Protein AF-A0AAW9RQ37-F1 (afdb_monomer)

Organism: NCBI:txid413964

Nearest PDB structures (foldseek):
  5b3v-assembly3_C  TM=4.154E-01  e=8.394E+00  Synechocystis sp. PCC 6803 substr. Kazusa
  2fbl-assembly1_A  TM=4.000E-01  e=9.259E+00  Nitrosomonas europaea

Sequence (344 aa):
MKQYKFTLPVKVKGSSVQLGYSGRNFYFGYQGKVIVFVLNKRLMIIVSVLLGVIVLQSFFYPQPTSNTTHITENSYVNEMEDPYKDDVVGFALDHMDELDNFLKTVNTANTRERFTVQKQLLVSKYLIKNKASRLDQLDDQTLLELNKKISSLFVETVFQTIKVEKHVFKYFTDTVDLKKFETALMEQIKYNVPASIKLAQSALETAYGRKVVNNNYFGIKDKTRKTQKKITTEYYTWNEYQRNKSKVVAKKKIYKDGKLLYKCLIKDHFASYGTPWESFRAHSVFLNTNNRYSPLFVNGRNYKAWADKIGSTKYGGVGYATSPIYGQLLKKIIQRYHLDLLDY

Mean predicted aligned error: 13.11 Å

pLDDT: mean 81.08, std 21.69, range [23.91, 98.81]

Radius of gyration: 26.48 Å; Cα contacts (8 Å, |Δi|>4): 448; chains: 1; bounding box: 59×50×89 Å

Secondary structure (DSSP, 8-state):
---EEEEEEEEETTEEEEEEEETTEEEEEETTEEEEEE--HHHHHHHHHHHHHHHHHHHS----------------------TTTT-HHHHHHHTHHHHHHHHHHS----HHHHHHHHHHHHHHHHHHHTT-SSGGGS-HHHHHHHHHHHHHHHHHHTGGGS---HHHHHHHH--SS--HHHHHHHHHHHH---HHHHHHHHHHHTTTTTT--TT-TT--B-TT--SPEEEEEEEE-HHHHHHHGGGEEEEEEEEETTEEEEEEEEEEEB---SSHHHHHHHHHHHHHH-GGGHHHHTTTT-HHHHHHHHS-GGGTS-SS---TTHHHHHHHHHHHTTGGGG--

Structure (mmCIF, N/CA/C/O backbone):
data_AF-A0AAW9RQ37-F1
#
_entry.id   AF-A0AAW9RQ37-F1
#
loop_
_atom_site.group_PDB
_atom_site.id
_atom_site.type_symbol
_atom_site.label_atom_id
_atom_site.label_alt_id
_atom_site.label_comp_id
_atom_site.label_asym_id
_atom_site.label_entity_id
_atom_site.label_seq_id
_atom_site.pdbx_PDB_ins_code
_atom_site.Cartn_x
_atom_site.Cartn_y
_atom_site.Cartn_z
_atom_site.occupancy
_atom_site.B_iso_or_equiv
_atom_site.auth_seq_id
_atom_site.auth_comp_id
_atom_site.auth_asym_id
_atom_site.auth_atom_id
_atom_site.pdbx_PDB_model_num
ATOM 1 N N . MET A 1 1 ? -36.772 13.859 29.228 1.00 50.94 1 MET A N 1
ATOM 2 C CA . MET A 1 1 ? -35.442 13.633 28.611 1.00 50.94 1 MET A CA 1
ATOM 3 C C . MET A 1 1 ? -34.400 13.665 29.716 1.00 50.94 1 MET A C 1
ATOM 5 O O . MET A 1 1 ? -34.440 14.604 30.499 1.00 50.94 1 MET A O 1
ATOM 9 N N . LYS A 1 2 ? -33.524 12.655 29.816 1.00 48.38 2 LYS A N 1
ATOM 10 C CA . LYS A 1 2 ? -32.423 12.659 30.795 1.00 48.38 2 LYS A CA 1
ATOM 11 C C . LYS A 1 2 ? -31.413 13.754 30.425 1.00 48.38 2 LYS A C 1
ATOM 13 O O . LYS A 1 2 ? -31.066 13.898 29.254 1.00 48.38 2 LYS A O 1
ATOM 18 N N . GLN A 1 3 ? -30.992 14.538 31.414 1.00 60.78 3 GLN A N 1
ATOM 19 C CA . GLN A 1 3 ? -29.969 15.571 31.277 1.00 60.78 3 GLN A CA 1
ATOM 20 C C . GLN A 1 3 ? -28.691 15.076 31.948 1.00 60.78 3 GLN A C 1
ATOM 22 O O . GLN A 1 3 ? -28.723 14.683 33.110 1.00 60.78 3 GLN A O 1
ATOM 27 N N . TYR A 1 4 ? -27.576 15.139 31.229 1.00 56.88 4 TYR A N 1
ATOM 28 C CA . TYR A 1 4 ? -26.267 14.730 31.729 1.00 56.88 4 TYR A CA 1
ATOM 29 C C . TYR A 1 4 ? -25.393 15.971 31.884 1.00 56.88 4 TYR A C 1
ATOM 31 O O . TYR A 1 4 ? -25.315 16.789 30.967 1.00 56.88 4 TYR A O 1
ATOM 39 N N . LYS A 1 5 ? -24.754 16.132 33.043 1.00 69.81 5 LYS A N 1
ATOM 40 C CA . LYS A 1 5 ? -23.822 17.227 33.339 1.00 69.81 5 LYS A CA 1
ATOM 41 C C . LYS A 1 5 ? -22.568 16.648 33.978 1.00 69.81 5 LYS A C 1
ATOM 43 O O . LYS A 1 5 ? -22.664 15.774 34.829 1.00 69.81 5 LYS A O 1
ATOM 48 N N . PHE A 1 6 ? -21.414 17.153 33.579 1.00 67.75 6 PHE A N 1
ATOM 49 C CA . PHE A 1 6 ? -20.107 16.728 34.054 1.00 67.75 6 PHE A CA 1
ATOM 50 C C . PHE A 1 6 ? -19.229 17.961 34.248 1.00 67.75 6 PHE A C 1
ATOM 52 O O . PHE A 1 6 ? -19.211 18.872 33.420 1.00 67.75 6 PHE A O 1
ATOM 59 N N . THR A 1 7 ? -18.512 18.008 35.366 1.00 70.81 7 THR A N 1
ATOM 60 C CA . THR A 1 7 ? -17.519 19.054 35.628 1.00 70.81 7 THR A CA 1
ATOM 61 C C . THR A 1 7 ? -16.168 18.525 35.182 1.00 70.81 7 THR A C 1
ATOM 63 O O . THR A 1 7 ? -15.769 17.441 35.600 1.00 70.81 7 THR A O 1
ATOM 66 N N . LEU A 1 8 ? -15.474 19.260 34.316 1.00 59.56 8 LEU A N 1
ATOM 67 C CA . LEU A 1 8 ? -14.129 18.882 33.913 1.00 59.56 8 LEU A CA 1
ATOM 68 C C . LEU A 1 8 ? -13.180 18.976 35.120 1.00 59.56 8 LEU A C 1
ATOM 70 O O . LEU A 1 8 ? -13.280 19.931 35.894 1.00 59.56 8 LEU A O 1
ATOM 74 N N . PRO A 1 9 ? -12.202 18.065 35.245 1.00 48.97 9 PRO A N 1
ATOM 75 C CA . PRO A 1 9 ? -11.203 18.117 36.314 1.00 48.97 9 PRO A CA 1
ATOM 76 C C . PRO A 1 9 ? -10.180 19.255 36.123 1.00 48.97 9 PRO A C 1
ATOM 78 O O . PRO A 1 9 ? -9.288 19.440 36.946 1.00 48.97 9 PRO A O 1
ATOM 81 N N . VAL A 1 10 ? -10.307 20.048 35.052 1.00 54.53 10 VAL A N 1
ATOM 82 C CA . VAL A 1 10 ? -9.491 21.239 34.797 1.00 54.53 10 VAL A CA 1
ATOM 83 C C . VAL A 1 10 ? -10.217 22.515 35.221 1.00 54.53 10 VAL A C 1
ATOM 85 O O . VAL A 1 10 ? -11.389 22.733 34.906 1.00 54.53 10 VAL A O 1
ATOM 88 N N . LYS A 1 11 ? -9.484 23.403 35.899 1.00 70.38 11 LYS A N 1
ATOM 89 C CA . LYS A 1 11 ? -9.930 24.768 36.191 1.00 70.38 11 LYS A CA 1
ATOM 90 C C . LYS A 1 11 ? -9.306 25.730 35.191 1.00 70.38 11 LYS A C 1
ATOM 92 O O . LYS A 1 11 ? -8.089 25.778 35.043 1.00 70.38 11 LYS A O 1
ATOM 97 N N . VAL A 1 12 ? -10.131 26.543 34.543 1.00 62.06 12 VAL A N 1
ATOM 98 C CA . VAL A 1 12 ? -9.665 27.633 33.679 1.00 62.06 12 VAL A CA 1
ATOM 99 C C . VAL A 1 12 ? -9.744 28.918 34.495 1.00 62.06 12 VAL A C 1
ATOM 101 O O . VAL A 1 12 ? -10.809 29.264 35.000 1.00 62.06 12 VAL A O 1
ATOM 104 N N . LYS A 1 13 ? -8.605 29.595 34.700 1.00 75.81 13 LYS A N 1
ATOM 105 C CA . LYS A 1 13 ? -8.504 30.800 35.554 1.00 75.81 13 LYS A CA 1
ATOM 106 C C . LYS A 1 13 ? -9.158 30.609 36.938 1.00 75.81 13 LYS A C 1
ATOM 108 O O . LYS A 1 13 ? -9.943 31.436 37.393 1.00 75.81 13 LYS A O 1
ATOM 113 N N . GLY A 1 14 ? -8.898 29.460 37.568 1.00 74.25 14 GLY A N 1
ATOM 114 C CA . GLY A 1 14 ? -9.435 29.106 38.890 1.00 74.25 14 GLY A CA 1
ATOM 115 C C . GLY A 1 14 ? -10.918 28.712 38.920 1.00 74.25 14 GLY A C 1
ATOM 116 O O . GLY A 1 14 ? -11.401 28.275 39.960 1.00 74.25 14 GLY A O 1
ATOM 117 N N . SER A 1 15 ? -11.633 28.803 37.796 1.00 68.38 15 SER A N 1
ATOM 118 C CA . SER A 1 15 ? -13.060 28.483 37.698 1.00 68.38 15 SER A CA 1
ATOM 119 C C . SER A 1 15 ? -13.281 27.110 37.065 1.00 68.38 15 SER A C 1
ATOM 121 O O . SER A 1 15 ? -12.639 26.763 36.071 1.00 68.38 15 SER A O 1
ATOM 123 N N . SER A 1 16 ? -14.203 26.331 37.629 1.00 73.25 16 SER A N 1
ATOM 124 C CA . SER A 1 16 ? -14.582 25.024 37.088 1.00 73.25 16 SER A CA 1
ATOM 125 C C . SER A 1 16 ? -15.301 25.175 35.748 1.00 73.25 16 SER A C 1
ATOM 127 O O . SER A 1 16 ? -16.140 26.064 35.577 1.00 73.25 16 SER A O 1
ATOM 129 N N . VAL A 1 17 ? -14.982 24.289 34.808 1.00 73.75 17 VAL A N 1
ATOM 130 C CA . VAL A 1 17 ? -15.682 24.186 33.525 1.00 73.75 17 VAL A CA 1
ATOM 131 C C . VAL A 1 17 ? -16.685 23.046 33.621 1.00 73.75 17 VAL A C 1
ATOM 133 O O . VAL A 1 17 ? -16.332 21.934 34.005 1.00 73.75 17 VAL A O 1
ATOM 136 N N . GLN A 1 18 ? -17.935 23.315 33.273 1.00 74.62 18 GLN A N 1
ATOM 137 C CA . GLN A 1 18 ? -19.003 22.323 33.245 1.00 74.62 18 GLN A CA 1
ATOM 138 C C . GLN A 1 18 ? -19.423 22.081 31.812 1.00 74.62 18 GLN A C 1
ATOM 140 O O . GLN A 1 18 ? -19.552 23.013 31.030 1.00 74.62 18 GLN A O 1
ATOM 145 N N . LEU A 1 19 ? -19.676 20.836 31.469 1.00 75.38 19 LEU A N 1
ATOM 146 C CA . LEU A 1 19 ? -20.182 20.444 30.171 1.00 75.38 19 LEU A CA 1
ATOM 147 C C . LEU A 1 19 ? -21.415 19.570 30.394 1.00 75.38 19 LEU A C 1
ATOM 149 O O . LEU A 1 19 ? -21.585 18.961 31.449 1.00 75.38 19 LEU A O 1
ATOM 153 N N . GLY A 1 20 ? -22.321 19.526 29.431 1.00 68.25 20 GLY A N 1
ATOM 154 C CA . GLY A 1 20 ? -23.504 18.689 29.568 1.00 68.25 20 GLY A CA 1
ATOM 155 C C . GLY A 1 20 ? -24.273 18.544 28.278 1.00 68.25 20 GLY A C 1
ATOM 156 O O . GLY A 1 20 ? -24.022 19.259 27.312 1.00 68.25 20 GLY A O 1
ATOM 157 N N . TYR A 1 21 ? -25.251 17.649 28.258 1.00 72.56 21 TYR A N 1
ATOM 158 C CA . TYR A 1 21 ? -26.189 17.554 27.148 1.00 72.56 21 TYR A CA 1
ATOM 159 C C . TYR A 1 21 ? -27.596 17.150 27.604 1.00 72.56 21 TYR A C 1
ATOM 161 O O . TYR A 1 21 ? -27.786 16.498 28.631 1.00 72.56 21 TYR A O 1
ATOM 169 N N . SER A 1 22 ? -28.599 17.578 26.836 1.00 67.75 22 SER A N 1
ATOM 170 C CA . SER A 1 22 ? -30.013 17.224 26.997 1.00 67.75 22 SER A CA 1
ATOM 171 C C . SER A 1 22 ? -30.689 17.305 25.631 1.00 67.75 22 SER A C 1
ATOM 173 O O . SER A 1 22 ? -30.820 18.381 25.042 1.00 67.75 22 SER A O 1
ATOM 175 N N . GLY A 1 23 ? -31.063 16.156 25.069 1.00 68.19 23 GLY A N 1
ATOM 176 C CA . GLY A 1 23 ? -31.578 16.089 23.700 1.00 68.19 23 GLY A CA 1
ATOM 177 C C . GLY A 1 23 ? -30.554 16.575 22.665 1.00 68.19 23 GLY A C 1
ATOM 178 O O . GLY A 1 23 ? -29.512 15.954 22.494 1.00 68.19 23 GLY A O 1
ATOM 179 N N . ARG A 1 24 ? -30.860 17.672 21.953 1.00 62.44 24 ARG A N 1
ATOM 180 C CA . ARG A 1 24 ? -29.956 18.320 20.971 1.00 62.44 24 ARG A CA 1
ATOM 181 C C . ARG A 1 24 ? -29.149 19.481 21.551 1.00 62.44 24 ARG A C 1
ATOM 183 O O . ARG A 1 24 ? -28.394 20.126 20.829 1.00 62.44 24 ARG A O 1
ATOM 190 N N . ASN A 1 25 ? -29.348 19.773 22.828 1.00 66.00 25 ASN A N 1
ATOM 191 C CA . ASN A 1 25 ? -28.729 20.910 23.477 1.00 66.00 25 ASN A CA 1
ATOM 192 C C . ASN A 1 25 ? -27.453 20.439 24.155 1.00 66.00 25 ASN A C 1
ATOM 194 O O . ASN A 1 25 ? -27.501 19.586 25.041 1.00 66.00 25 ASN A O 1
ATOM 198 N N . PHE A 1 26 ? -26.329 20.998 23.731 1.00 73.19 26 PHE A N 1
ATOM 199 C CA . PHE A 1 26 ? -25.051 20.882 24.409 1.00 73.19 26 PHE A CA 1
ATOM 200 C C . PHE A 1 26 ? -24.837 22.112 25.288 1.00 73.19 26 PHE A C 1
ATOM 202 O O . PHE A 1 26 ? -25.061 23.239 24.854 1.00 73.19 26 PHE A O 1
ATOM 209 N N . TYR A 1 27 ? -24.417 21.897 26.527 1.00 76.75 27 TYR A N 1
ATOM 210 C CA . TYR A 1 27 ? -24.220 22.933 27.530 1.00 76.75 27 TYR A CA 1
ATOM 211 C C . TYR A 1 27 ? -22.727 23.106 27.782 1.00 76.75 27 TYR A C 1
ATOM 213 O O . TYR A 1 27 ? -22.027 22.129 28.039 1.00 76.75 27 TYR A O 1
ATOM 221 N N . PHE A 1 28 ? -22.266 24.352 27.760 1.00 78.62 28 PHE A N 1
ATOM 222 C CA . PHE A 1 28 ? -20.941 24.758 28.208 1.00 78.62 28 PHE A CA 1
ATOM 223 C C . PHE A 1 28 ? -21.095 25.783 29.332 1.00 78.62 28 PHE A C 1
ATOM 225 O O . PHE A 1 28 ? -21.584 26.887 29.111 1.00 78.62 28 PHE A O 1
ATOM 232 N N . GLY A 1 29 ? -20.710 25.410 30.544 1.00 78.25 29 GLY A N 1
ATOM 233 C CA . GLY A 1 29 ? -20.728 26.236 31.740 1.00 78.25 29 GLY A CA 1
ATOM 234 C C . GLY A 1 29 ? -19.330 26.731 32.104 1.00 78.25 29 GLY A C 1
ATOM 235 O O . GLY A 1 29 ? -18.408 25.933 32.258 1.00 78.25 29 GLY A O 1
ATOM 236 N N . TYR A 1 30 ? -19.175 28.039 32.289 1.00 77.50 30 TYR A N 1
ATOM 237 C CA . TYR A 1 30 ? -17.944 28.660 32.778 1.00 77.50 30 TYR A CA 1
ATOM 238 C C . TYR A 1 30 ? -18.271 29.933 33.568 1.00 77.50 30 TYR A C 1
ATOM 240 O O . TYR A 1 30 ? -19.040 30.771 33.100 1.00 77.50 30 TYR A O 1
ATOM 248 N N . GLN A 1 31 ? -17.701 30.081 34.772 1.00 79.81 31 GLN A N 1
ATOM 249 C CA . GLN A 1 31 ? -17.923 31.244 35.655 1.00 79.81 31 GLN A CA 1
ATOM 250 C C . GLN A 1 31 ? -19.411 31.560 35.906 1.00 79.81 31 GLN A C 1
ATOM 252 O O . GLN A 1 31 ? -19.848 32.704 35.809 1.00 79.81 31 GLN A O 1
ATOM 257 N N . GLY A 1 32 ? -20.218 30.526 36.163 1.00 72.12 32 GLY A N 1
ATOM 258 C CA . GLY A 1 32 ? -21.660 30.669 36.402 1.00 72.12 32 GLY A CA 1
ATOM 259 C C . GLY A 1 32 ? -22.491 31.015 35.159 1.00 72.12 32 GLY A C 1
ATOM 260 O O . GLY A 1 32 ? -23.716 31.033 35.237 1.00 72.12 32 GLY A O 1
ATOM 261 N N . LYS A 1 33 ? -21.861 31.239 33.998 1.00 73.50 33 LYS A N 1
ATOM 262 C CA . LYS A 1 33 ? -22.544 31.429 32.715 1.00 73.50 33 LYS A CA 1
ATOM 263 C C . LYS A 1 33 ? -22.669 30.096 31.997 1.00 73.50 33 LYS A C 1
ATOM 265 O O . LYS A 1 33 ? -21.696 29.352 31.912 1.00 73.50 33 LYS A O 1
ATOM 270 N N . VAL A 1 34 ? -23.849 29.816 31.451 1.00 77.12 34 VAL A N 1
ATOM 271 C CA . VAL A 1 34 ? -24.114 28.616 30.651 1.00 77.12 34 VAL A CA 1
ATOM 272 C C . VAL A 1 34 ? -24.436 29.034 29.224 1.00 77.12 34 VAL A C 1
ATOM 274 O O . VAL A 1 34 ? -25.395 29.762 28.985 1.00 77.12 34 VAL A O 1
ATOM 277 N N . ILE A 1 35 ? -23.636 28.558 28.277 1.00 68.62 35 ILE A N 1
ATOM 278 C CA . ILE A 1 35 ? -23.879 28.682 26.844 1.00 68.62 35 ILE A CA 1
ATOM 279 C C . ILE A 1 35 ? -24.529 27.386 26.372 1.00 68.62 35 ILE A C 1
ATOM 281 O O . ILE A 1 35 ? -24.033 26.294 26.656 1.00 68.62 35 ILE A O 1
ATOM 285 N N . VAL A 1 36 ? -25.643 27.511 25.653 1.00 71.62 36 VAL A N 1
ATOM 286 C CA . VAL A 1 36 ? -26.364 26.376 25.078 1.00 71.62 36 VAL A CA 1
ATOM 287 C C . VAL A 1 36 ? -26.170 26.378 23.571 1.00 71.62 36 VAL A C 1
ATOM 289 O O . VAL A 1 36 ? -26.538 27.330 22.887 1.00 71.62 36 VAL A O 1
ATOM 292 N N . PHE A 1 37 ? -25.615 25.293 23.050 1.00 62.72 37 PHE A N 1
ATOM 293 C CA . PHE A 1 37 ? -25.479 25.050 21.625 1.00 62.72 37 PHE A CA 1
ATOM 294 C C . PHE A 1 37 ? -26.550 24.057 21.190 1.00 62.72 37 PHE A C 1
ATOM 296 O O . PHE A 1 37 ? -26.596 22.931 21.686 1.00 62.72 37 PHE A O 1
ATOM 303 N N . VAL A 1 38 ? -27.399 24.450 20.242 1.00 66.50 38 VAL A N 1
ATOM 304 C CA . VAL A 1 38 ? -28.327 23.516 19.596 1.00 66.50 38 VAL A CA 1
ATOM 305 C C . VAL A 1 38 ? -27.573 22.829 18.469 1.00 66.50 38 VAL A C 1
ATOM 307 O O . VAL A 1 38 ? -27.350 23.392 17.398 1.00 66.50 38 VAL A O 1
ATOM 310 N N . LEU A 1 39 ? -27.126 21.610 18.732 1.00 55.78 39 LEU A N 1
ATOM 311 C CA . LEU A 1 39 ? -26.299 20.861 17.806 1.00 55.78 39 LEU A CA 1
ATOM 312 C C . LEU A 1 39 ? -27.173 20.033 16.864 1.00 55.78 39 LEU A C 1
ATOM 314 O O . LEU A 1 39 ? -28.130 19.362 17.264 1.00 55.78 39 LEU A O 1
ATOM 318 N N . ASN A 1 40 ? -26.822 20.044 15.578 1.00 49.22 40 ASN A N 1
ATOM 319 C CA . ASN A 1 40 ? -27.394 19.077 14.650 1.00 49.22 40 ASN A CA 1
ATOM 320 C C . ASN A 1 40 ? -26.889 17.661 14.994 1.00 49.22 40 ASN A C 1
ATOM 322 O O . ASN A 1 40 ? -25.876 17.489 15.674 1.00 49.22 40 ASN A O 1
ATOM 326 N N . LYS A 1 41 ? -27.587 16.626 14.510 1.00 48.91 41 LYS A N 1
ATOM 327 C CA . LYS A 1 41 ? -27.283 15.227 14.868 1.00 48.91 41 LYS A CA 1
ATOM 328 C C . LYS A 1 41 ? -25.827 14.820 14.587 1.00 48.91 41 LYS A C 1
ATOM 330 O O . LYS A 1 41 ? -25.265 14.057 15.362 1.00 48.91 41 LYS A O 1
ATOM 335 N N . ARG A 1 42 ? -25.208 15.338 13.518 1.00 43.22 42 ARG A N 1
ATOM 336 C CA . ARG A 1 42 ? -23.804 15.047 13.173 1.00 43.22 42 ARG A CA 1
ATOM 337 C C . ARG A 1 42 ? -22.827 15.713 14.142 1.00 43.22 42 ARG A C 1
ATOM 339 O O . ARG A 1 42 ? -21.881 15.067 14.579 1.00 43.22 42 ARG A O 1
ATOM 346 N N . LEU A 1 43 ? -23.074 16.970 14.515 1.00 45.50 43 LEU A N 1
ATOM 347 C CA 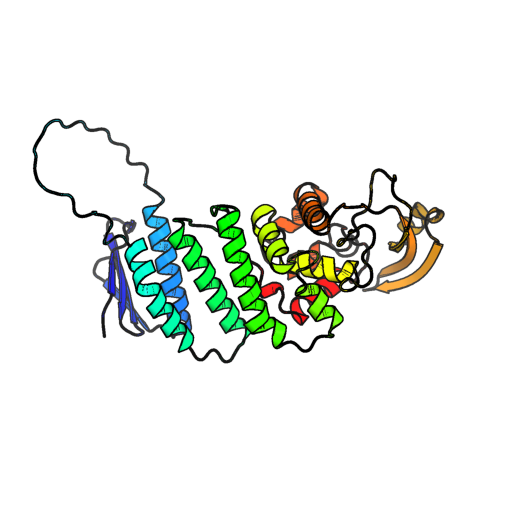. LEU A 1 43 ? -22.240 17.686 15.481 1.00 45.50 43 LEU A CA 1
ATOM 348 C C . LEU A 1 43 ? -22.371 17.099 16.888 1.00 45.50 43 LEU A C 1
ATOM 350 O O . LEU A 1 43 ? -21.372 17.026 17.587 1.00 45.50 43 LEU A O 1
ATOM 354 N N . MET A 1 44 ? -23.558 16.617 17.274 1.00 53.62 44 MET A N 1
ATOM 355 C CA . MET A 1 44 ? -23.755 15.917 18.551 1.00 53.62 44 MET A CA 1
ATOM 356 C C . MET A 1 44 ? -22.848 14.692 18.673 1.00 53.62 44 MET A C 1
ATOM 358 O O . MET A 1 44 ? -22.156 14.560 19.671 1.00 53.62 44 MET A O 1
ATOM 362 N N . ILE A 1 45 ? -22.799 13.831 17.651 1.00 49.94 45 ILE A N 1
ATOM 363 C CA . ILE A 1 45 ? -21.955 12.623 17.664 1.00 49.94 45 ILE A CA 1
ATOM 364 C C . ILE A 1 45 ? -20.477 13.002 17.799 1.00 49.94 45 ILE A C 1
ATOM 366 O O . ILE A 1 45 ? -19.758 12.432 18.614 1.00 49.94 45 ILE A O 1
ATOM 370 N N . ILE A 1 46 ? -20.036 13.999 17.031 1.00 47.72 46 ILE A N 1
ATOM 371 C CA . ILE A 1 46 ? -18.655 14.489 17.064 1.00 47.72 46 ILE A CA 1
ATOM 372 C C . ILE A 1 46 ? -18.314 15.058 18.446 1.00 47.72 46 ILE A C 1
ATOM 374 O O . ILE A 1 46 ? -17.265 14.733 18.995 1.00 47.72 46 ILE A O 1
ATOM 378 N N . VAL A 1 47 ? -19.209 15.860 19.028 1.00 53.66 47 VAL A N 1
ATOM 379 C CA . VAL A 1 47 ? -19.031 16.465 20.352 1.00 53.66 47 VAL A CA 1
ATOM 380 C C . VAL A 1 47 ? -19.030 15.397 21.444 1.00 53.66 47 VAL A C 1
ATOM 382 O O . VAL A 1 47 ? -18.126 15.405 22.266 1.00 53.66 47 VAL A O 1
ATOM 385 N N . SER A 1 48 ? -19.938 14.421 21.421 1.00 53.06 48 SER A N 1
ATOM 386 C CA . SER A 1 48 ? -19.952 13.303 22.376 1.00 53.06 48 SER A CA 1
ATOM 387 C C . SER A 1 48 ? -18.668 12.467 22.327 1.00 53.06 48 SER A C 1
ATOM 389 O O . SER A 1 48 ? -18.124 12.122 23.374 1.00 53.06 48 SER A O 1
ATOM 391 N N . VAL A 1 49 ? -18.139 12.193 21.130 1.00 50.56 49 VAL A N 1
ATOM 392 C CA . VAL A 1 49 ? -16.867 11.470 20.959 1.00 50.56 49 VAL A CA 1
ATOM 393 C C . VAL A 1 49 ? -15.681 12.313 21.441 1.00 50.56 49 VAL A C 1
ATOM 395 O O . VAL A 1 49 ? -14.835 11.809 22.174 1.00 50.56 49 VAL A O 1
ATOM 398 N N . LEU A 1 50 ? -15.634 13.604 21.093 1.00 51.69 50 LEU A N 1
ATOM 399 C CA . LEU A 1 50 ? -14.600 14.535 21.563 1.00 51.69 50 LEU A CA 1
ATOM 400 C C . LEU A 1 50 ? -14.601 14.677 23.085 1.00 51.69 50 LEU A C 1
ATOM 402 O O . LEU A 1 50 ? -13.538 14.702 23.691 1.00 51.69 50 LEU A O 1
ATOM 406 N N . LEU A 1 51 ? -15.777 14.732 23.706 1.00 54.75 51 LEU A N 1
ATOM 407 C CA . LEU A 1 51 ? -15.929 14.800 25.157 1.00 54.75 51 LEU A CA 1
ATOM 408 C C . LEU A 1 51 ? -15.407 13.542 25.838 1.00 54.75 51 LEU A C 1
ATOM 410 O O . LEU A 1 51 ? -14.666 13.658 26.807 1.00 54.75 51 LEU A O 1
ATOM 414 N N . GLY A 1 52 ? -15.719 12.360 25.297 1.00 50.41 52 GLY A N 1
ATOM 415 C CA . GLY A 1 52 ? -15.142 11.106 25.779 1.00 50.41 52 GLY A CA 1
ATOM 416 C C . GLY A 1 52 ? -13.612 11.121 25.715 1.00 50.41 52 GLY A C 1
ATOM 417 O O . GLY A 1 52 ? -12.948 10.784 26.690 1.00 50.41 52 GLY A O 1
ATOM 418 N N . VAL A 1 53 ? -13.043 11.602 24.603 1.00 48.16 53 VAL A N 1
ATOM 419 C CA . VAL A 1 53 ? -11.585 11.713 24.417 1.00 48.16 53 VAL A CA 1
ATOM 420 C C . VAL A 1 53 ? -10.949 12.742 25.362 1.00 48.16 53 VAL A C 1
ATOM 422 O O . VAL A 1 53 ? -9.907 12.459 25.947 1.00 48.16 53 VAL A O 1
ATOM 425 N N . ILE A 1 54 ? -11.561 13.916 25.547 1.00 48.28 54 ILE A N 1
ATOM 426 C CA . ILE A 1 54 ? -11.059 14.980 26.437 1.00 48.28 54 ILE A CA 1
ATOM 427 C C . ILE A 1 54 ? -11.097 14.526 27.899 1.00 48.28 54 ILE A C 1
ATOM 429 O O . ILE A 1 54 ? -10.140 14.754 28.639 1.00 48.28 54 ILE A O 1
ATOM 433 N N . VAL A 1 55 ? -12.172 13.852 28.312 1.00 47.69 55 VAL A N 1
ATOM 434 C CA . VAL A 1 55 ? -12.295 13.322 29.673 1.00 47.69 55 VAL A CA 1
ATOM 435 C C . VA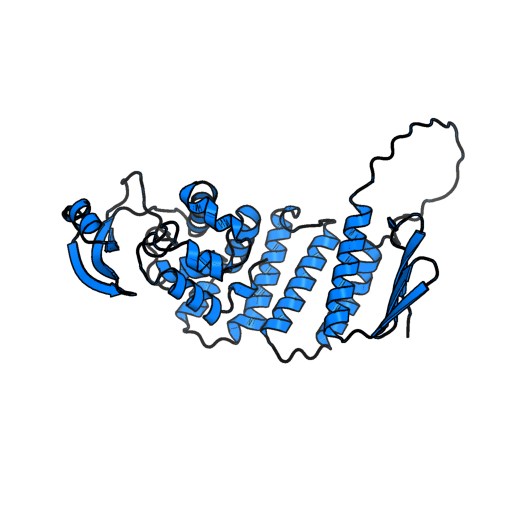L A 1 55 ? -11.239 12.240 29.916 1.00 47.69 55 VAL A C 1
ATOM 437 O O . VAL A 1 55 ? -10.525 12.325 30.912 1.00 47.69 55 VAL A O 1
ATOM 440 N N . LEU A 1 56 ? -11.020 11.323 28.966 1.00 45.78 56 LEU A N 1
ATOM 441 C CA . LEU A 1 56 ? -9.921 10.347 29.024 1.00 45.78 56 LEU A CA 1
ATOM 442 C C . LEU A 1 56 ? -8.548 11.031 29.167 1.00 45.78 56 LEU A C 1
ATOM 444 O O . LEU A 1 56 ? -7.769 10.678 30.048 1.00 45.78 56 LEU A O 1
ATOM 448 N N . GLN A 1 57 ? -8.256 12.058 28.364 1.00 42.84 57 GLN A N 1
ATOM 449 C CA . GLN A 1 57 ? -6.981 12.786 28.445 1.00 42.84 57 GLN A CA 1
ATOM 450 C C . GLN A 1 57 ? -6.764 13.482 29.794 1.00 42.84 57 GLN A C 1
ATOM 452 O O . GLN A 1 57 ? -5.627 13.618 30.236 1.00 42.84 57 GLN A O 1
ATOM 457 N N . SER A 1 58 ? -7.837 13.901 30.462 1.00 45.47 58 SER A N 1
ATOM 458 C CA . SER A 1 58 ? -7.749 14.627 31.727 1.00 45.47 58 SER A CA 1
ATOM 459 C C . SER A 1 58 ? -7.515 13.750 32.966 1.00 45.47 58 SER A C 1
ATOM 461 O O . SER A 1 58 ? -7.097 14.276 33.993 1.00 45.47 58 SER A O 1
ATOM 463 N N . PHE A 1 59 ? -7.712 12.430 32.864 1.00 42.28 59 PHE A N 1
ATOM 464 C CA . PHE A 1 59 ? -7.445 11.474 33.951 1.00 42.28 59 PHE A CA 1
ATOM 465 C C . PHE A 1 59 ? -6.102 10.737 33.812 1.00 42.28 59 PHE A C 1
ATOM 467 O O . PHE A 1 59 ? -5.542 10.306 34.815 1.00 42.28 59 PHE A O 1
ATOM 474 N N . PHE A 1 60 ? -5.543 10.629 32.600 1.00 42.12 60 PHE A N 1
ATOM 475 C CA . PHE A 1 60 ? -4.266 9.932 32.361 1.00 42.12 60 PHE A CA 1
ATOM 476 C C . PHE A 1 60 ? -3.015 10.832 32.409 1.00 42.12 60 PHE A C 1
ATOM 478 O O . PHE A 1 60 ? -1.901 10.332 32.268 1.00 42.12 60 PHE A O 1
ATOM 485 N N . TYR A 1 61 ? -3.174 12.137 32.652 1.00 37.44 61 TYR A N 1
ATOM 486 C CA . TYR A 1 61 ? -2.069 13.058 32.938 1.00 37.44 61 TYR A CA 1
ATOM 487 C C . TYR A 1 61 ? -2.251 13.682 34.327 1.00 37.44 61 TYR A C 1
ATOM 489 O O . TYR A 1 61 ? -2.907 14.722 34.439 1.00 37.44 61 TYR A O 1
ATOM 497 N N . PRO A 1 62 ? -1.680 13.104 35.399 1.00 36.19 62 PRO A N 1
ATOM 498 C CA . PRO A 1 62 ? -1.543 13.849 36.639 1.00 36.19 62 PRO A CA 1
ATOM 499 C C . PRO A 1 62 ? -0.640 15.062 36.379 1.00 36.19 62 PRO A C 1
ATOM 501 O O . PRO A 1 62 ? 0.445 14.945 35.807 1.00 36.19 62 PRO A O 1
ATOM 504 N N . GLN A 1 63 ? -1.097 16.246 36.786 1.00 35.31 63 GLN A N 1
ATOM 505 C CA . GLN A 1 63 ? -0.202 17.390 36.948 1.00 35.31 63 GLN A CA 1
ATOM 506 C C . GLN A 1 63 ? 0.869 17.009 37.981 1.00 35.31 63 GLN A C 1
ATOM 508 O O . GLN A 1 63 ? 0.528 16.344 38.963 1.00 35.31 63 GLN A O 1
ATOM 513 N N . PRO A 1 64 ? 2.139 17.415 37.816 1.00 30.23 64 PRO A N 1
ATOM 514 C CA . PRO A 1 64 ? 3.132 17.223 38.859 1.00 30.23 64 PRO A CA 1
ATOM 515 C C . PRO A 1 64 ? 2.732 18.076 40.067 1.00 30.23 64 PRO A C 1
ATOM 517 O O . PRO A 1 64 ? 2.961 19.282 40.099 1.00 30.23 64 PRO A O 1
ATOM 520 N N . THR A 1 65 ? 2.096 17.466 41.063 1.00 33.50 65 THR A N 1
ATOM 521 C CA . THR A 1 65 ? 1.906 18.094 42.367 1.00 33.50 65 THR A CA 1
ATOM 522 C C . THR A 1 65 ? 3.170 17.859 43.177 1.00 33.50 65 THR A C 1
ATOM 524 O O . THR A 1 65 ? 3.352 16.806 43.785 1.00 33.50 65 THR A O 1
ATOM 527 N N . SER A 1 66 ? 4.062 18.846 43.189 1.00 30.48 66 SER A N 1
ATOM 528 C CA . SER A 1 66 ? 4.974 19.013 44.313 1.00 30.48 66 SER A CA 1
ATOM 529 C C . SER A 1 66 ? 4.121 19.322 45.541 1.00 30.48 66 SER A C 1
ATOM 531 O O . SER A 1 66 ? 3.452 20.354 45.553 1.00 30.48 66 SER A O 1
ATOM 533 N N . ASN A 1 67 ? 4.082 18.410 46.512 1.00 29.14 67 ASN A N 1
ATOM 534 C CA . ASN A 1 67 ? 4.247 18.709 47.937 1.00 29.14 67 ASN A CA 1
ATOM 535 C C . ASN A 1 67 ? 4.144 17.424 48.765 1.00 29.14 67 ASN A C 1
ATOM 537 O O . ASN A 1 67 ? 3.140 16.718 48.751 1.00 29.14 67 ASN A O 1
ATOM 541 N N . THR A 1 68 ? 5.220 17.157 49.499 1.00 28.12 68 THR A N 1
ATOM 542 C CA . THR A 1 68 ? 5.334 16.160 50.560 1.00 28.12 68 THR A CA 1
ATOM 543 C C . THR A 1 68 ? 4.462 16.566 51.746 1.00 28.12 68 THR A C 1
ATOM 545 O O . THR A 1 68 ? 4.501 17.721 52.169 1.00 28.12 68 THR A O 1
ATOM 548 N N . THR A 1 69 ? 3.718 15.633 52.338 1.00 25.89 69 THR A N 1
ATOM 549 C CA . THR A 1 69 ? 3.307 15.733 53.750 1.00 25.89 69 THR A CA 1
ATOM 550 C C . THR A 1 69 ? 2.999 14.346 54.311 1.00 25.89 69 THR A C 1
ATOM 552 O O . THR A 1 69 ? 2.230 13.584 53.735 1.00 25.89 69 THR A O 1
ATOM 555 N N . HIS A 1 70 ? 3.655 14.023 55.426 1.00 27.88 70 HIS A N 1
ATOM 556 C CA . HIS A 1 70 ? 3.423 12.850 56.269 1.00 27.88 70 HIS A CA 1
ATOM 557 C C . HIS A 1 70 ?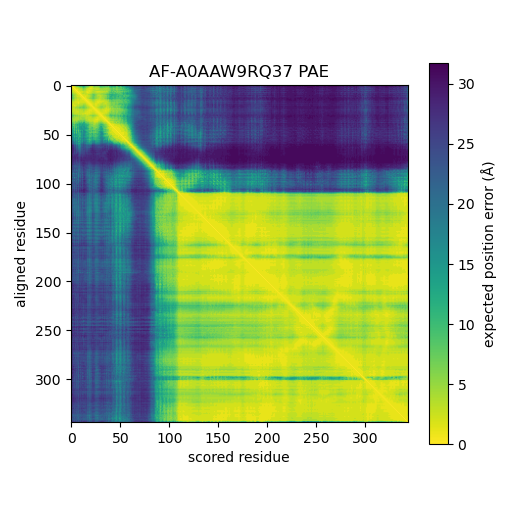 2.165 13.040 57.121 1.00 27.88 70 HIS A C 1
ATOM 559 O O . HIS A 1 70 ? 2.064 14.095 57.739 1.00 27.88 70 HIS A O 1
ATOM 565 N N . ILE A 1 71 ? 1.309 12.015 57.253 1.00 27.27 71 ILE A N 1
ATOM 566 C CA . ILE A 1 71 ? 0.431 11.803 58.425 1.00 27.27 71 ILE A CA 1
ATOM 567 C C . ILE A 1 71 ? 0.271 10.289 58.691 1.00 27.27 71 ILE A C 1
ATOM 569 O O . ILE A 1 71 ? 0.171 9.491 57.761 1.00 27.27 71 ILE A O 1
ATOM 573 N N . THR A 1 72 ? 0.302 9.933 59.976 1.00 26.80 72 THR A N 1
ATOM 574 C CA . THR A 1 72 ? 0.248 8.611 60.628 1.00 26.80 72 THR A CA 1
ATOM 575 C C . THR A 1 72 ? -1.166 8.153 61.051 1.00 26.80 72 THR A C 1
ATOM 577 O O . THR A 1 72 ? -2.030 8.984 61.296 1.00 26.80 72 THR A O 1
ATOM 580 N N . GLU A 1 73 ? -1.290 6.827 61.241 1.00 25.22 73 GLU A N 1
ATOM 581 C CA . GLU A 1 73 ? -2.203 6.016 62.096 1.00 25.22 73 GLU A CA 1
ATOM 582 C C . GLU A 1 73 ? -3.712 5.785 61.796 1.00 25.22 73 GLU A C 1
ATOM 584 O O . GLU A 1 73 ? -4.547 6.680 61.827 1.00 25.22 73 GLU A O 1
ATOM 589 N N . ASN A 1 74 ? -4.010 4.481 61.622 1.00 27.97 74 ASN A N 1
ATOM 590 C CA . ASN A 1 74 ? -5.133 3.623 62.058 1.00 27.97 74 ASN A CA 1
ATOM 591 C C . ASN A 1 74 ? -6.587 4.137 62.169 1.00 27.97 74 ASN A C 1
ATOM 593 O O . ASN A 1 74 ? -6.934 4.911 63.052 1.00 27.97 74 ASN A O 1
ATOM 597 N N . SER A 1 75 ? -7.494 3.452 61.456 1.00 23.91 75 SER A N 1
ATOM 598 C CA . SER A 1 75 ? -8.749 2.898 62.012 1.00 23.91 75 SER A CA 1
ATOM 599 C C . SER A 1 75 ? -9.387 1.878 61.050 1.00 23.91 75 SER A C 1
ATOM 601 O O . SER A 1 75 ? -9.355 2.041 59.834 1.00 23.91 75 SER A O 1
ATOM 603 N N . TYR A 1 76 ? -9.921 0.789 61.614 1.00 29.06 76 TYR A N 1
ATOM 604 C CA . TYR A 1 76 ? -10.734 -0.222 60.928 1.00 29.06 76 TYR A CA 1
ATOM 605 C C . TYR A 1 76 ? -12.074 0.381 60.459 1.00 29.06 76 TYR A C 1
ATOM 607 O O . TYR A 1 76 ? -12.574 1.288 61.115 1.00 29.06 76 TYR A O 1
ATOM 615 N N . VAL A 1 77 ? -12.666 -0.145 59.377 1.00 24.80 77 VAL A N 1
ATOM 616 C CA . VAL A 1 77 ? -13.964 -0.870 59.312 1.00 24.80 77 VAL A CA 1
ATOM 617 C C . VAL A 1 77 ? -14.495 -0.874 57.849 1.00 24.80 77 VAL A C 1
ATOM 619 O O . VAL A 1 77 ? -14.497 0.152 57.177 1.00 24.80 77 VAL A O 1
ATOM 622 N N . ASN A 1 78 ? -15.032 -2.037 57.453 1.00 25.09 78 ASN A N 1
ATOM 623 C CA . ASN A 1 78 ? -15.997 -2.352 56.382 1.00 25.09 78 ASN A CA 1
ATOM 624 C C . ASN A 1 78 ? -15.489 -2.763 54.994 1.00 25.09 78 ASN A C 1
ATOM 626 O O . ASN A 1 78 ? -14.633 -2.131 54.382 1.00 25.09 78 ASN A O 1
ATOM 630 N N . GLU A 1 79 ? -16.092 -3.862 54.527 1.00 34.19 79 GLU A N 1
ATOM 631 C CA . GLU A 1 79 ? -16.013 -4.433 53.185 1.00 34.19 79 GLU A CA 1
ATOM 632 C C . GLU A 1 79 ? -16.067 -3.324 52.127 1.00 34.19 79 GLU A C 1
ATOM 634 O O . GLU A 1 79 ? -17.075 -2.637 51.971 1.00 34.19 79 GLU A O 1
ATOM 639 N N . MET A 1 80 ? -14.951 -3.130 51.421 1.00 31.61 80 MET A N 1
ATOM 640 C CA . MET A 1 80 ? -14.877 -2.217 50.288 1.00 31.61 80 MET A CA 1
ATOM 641 C C . MET A 1 80 ? -15.741 -2.772 49.153 1.00 31.61 80 MET A C 1
ATOM 643 O O . MET A 1 80 ? -15.329 -3.690 48.442 1.00 31.61 80 MET A O 1
ATOM 647 N N . GLU A 1 81 ? -16.919 -2.180 48.949 1.00 39.31 81 GLU A N 1
ATOM 648 C CA . GLU A 1 81 ? -17.462 -2.069 47.597 1.00 39.31 81 GLU A CA 1
ATOM 649 C C . GLU A 1 81 ? -16.366 -1.493 46.694 1.00 39.31 81 GLU A C 1
ATOM 651 O O . GLU A 1 81 ? -15.732 -0.498 47.047 1.00 39.31 81 GLU A O 1
ATOM 656 N N . ASP A 1 82 ? -16.124 -2.143 45.552 1.00 42.31 82 ASP A N 1
ATOM 657 C CA . ASP A 1 82 ? -15.148 -1.706 44.555 1.00 42.31 82 ASP A CA 1
ATOM 658 C C . ASP A 1 82 ? -15.399 -0.225 44.189 1.00 42.31 82 ASP A C 1
ATOM 660 O O . ASP A 1 82 ? -16.395 0.082 43.524 1.00 42.31 82 ASP A O 1
ATOM 664 N N . PRO A 1 83 ? -14.522 0.711 44.602 1.00 41.22 83 PRO A N 1
ATOM 665 C CA . PRO A 1 83 ? -14.751 2.147 44.451 1.00 41.22 83 PRO A CA 1
ATOM 666 C C . PRO A 1 83 ? -14.635 2.621 42.993 1.00 41.22 83 PRO A C 1
ATOM 668 O O . PRO A 1 83 ? -14.827 3.804 42.716 1.00 41.22 83 PRO A O 1
ATOM 671 N N . TYR A 1 84 ? -14.332 1.717 42.053 1.00 41.03 84 TYR A N 1
ATOM 672 C CA . TYR A 1 84 ? -14.263 1.993 40.617 1.00 41.03 84 TYR A CA 1
ATOM 673 C C . TYR A 1 84 ? -15.523 1.576 39.847 1.00 41.03 84 TYR A C 1
ATOM 675 O O . TYR A 1 84 ? -15.573 1.739 38.629 1.00 41.03 84 TYR A O 1
ATOM 683 N N . LYS A 1 85 ? -16.565 1.092 40.536 1.00 35.69 85 LYS A N 1
ATOM 684 C CA . LYS A 1 85 ? -17.844 0.697 39.919 1.00 35.69 85 LYS A CA 1
ATOM 685 C C . LYS A 1 85 ? -18.559 1.852 39.190 1.00 35.69 85 LYS A C 1
ATOM 687 O O . LYS A 1 85 ? -19.318 1.593 38.265 1.00 35.69 85 LYS A O 1
ATOM 692 N N . ASP A 1 86 ? -18.244 3.099 39.553 1.00 40.94 86 ASP A N 1
ATOM 693 C CA . ASP A 1 86 ? -18.741 4.341 38.935 1.00 40.94 86 ASP A CA 1
ATOM 694 C C . ASP A 1 86 ? -17.659 5.105 38.140 1.00 40.94 86 ASP A C 1
ATOM 696 O O . ASP A 1 86 ? -17.778 6.314 37.901 1.00 40.94 86 ASP A O 1
ATOM 700 N N . ASP A 1 87 ? -16.567 4.448 37.728 1.00 44.47 87 ASP A N 1
ATOM 701 C CA . ASP A 1 87 ? -15.568 5.126 36.906 1.00 44.47 87 ASP A CA 1
ATOM 702 C C . ASP A 1 87 ? -16.106 5.420 35.485 1.00 44.47 87 ASP A C 1
ATOM 704 O O . ASP A 1 87 ? -16.976 4.741 34.932 1.00 44.47 87 ASP A O 1
ATOM 708 N N . VAL A 1 88 ? -15.620 6.506 34.876 1.00 45.19 88 VAL A N 1
ATOM 709 C CA . VAL A 1 88 ? -16.105 6.992 33.568 1.00 45.19 88 VAL A CA 1
ATOM 710 C C . VAL A 1 88 ? -15.910 5.946 32.460 1.00 45.19 88 VAL A C 1
ATOM 712 O O . VAL A 1 88 ? -16.621 5.968 31.451 1.00 45.19 88 VAL A O 1
ATOM 715 N N . VAL A 1 89 ? -14.954 5.032 32.640 1.00 41.41 89 VAL A N 1
ATOM 716 C CA . VAL A 1 89 ? -14.702 3.921 31.721 1.00 41.41 89 VAL A CA 1
ATOM 717 C C . VAL A 1 89 ? -15.847 2.912 31.822 1.00 41.41 89 VAL A C 1
ATOM 719 O O . VAL A 1 89 ? -16.390 2.545 30.782 1.00 41.41 89 VAL A O 1
ATOM 722 N N . GLY A 1 90 ? -16.277 2.554 33.034 1.00 42.09 90 GLY A N 1
ATOM 723 C CA . GLY A 1 90 ? -17.484 1.769 33.304 1.00 42.09 90 GLY A CA 1
ATOM 724 C C . GLY A 1 90 ? -18.730 2.411 32.697 1.00 42.09 90 GLY A C 1
ATOM 725 O O . GLY A 1 90 ? -19.395 1.794 31.870 1.00 42.09 90 GLY A O 1
ATOM 726 N N . PHE A 1 91 ? -18.958 3.704 32.953 1.00 48.75 91 PHE A N 1
ATOM 727 C CA . PHE A 1 91 ? -20.087 4.436 32.363 1.00 48.75 91 PHE A CA 1
ATOM 728 C C . PHE A 1 91 ? -20.081 4.407 30.824 1.00 48.75 91 PHE A C 1
ATOM 730 O O . PHE A 1 91 ? -21.123 4.205 30.196 1.00 48.75 91 PHE A O 1
ATOM 737 N N . ALA A 1 92 ? -18.922 4.623 30.192 1.00 49.72 92 ALA A N 1
ATOM 738 C CA . ALA A 1 92 ? -18.805 4.588 28.736 1.00 49.72 92 ALA A CA 1
ATOM 739 C C . ALA A 1 92 ? -19.092 3.188 28.177 1.00 49.72 92 ALA A C 1
ATOM 741 O O . ALA A 1 92 ? -19.783 3.079 27.165 1.00 49.72 92 ALA A O 1
ATOM 742 N N . LEU A 1 93 ? -18.596 2.138 28.838 1.00 52.22 93 LEU A N 1
ATOM 743 C CA . LEU A 1 93 ? -18.853 0.746 28.468 1.00 52.22 93 LEU A CA 1
ATOM 744 C C . LEU A 1 93 ? -20.343 0.394 28.594 1.00 52.22 93 LEU A C 1
ATOM 746 O O . LEU A 1 93 ? -20.894 -0.192 27.663 1.00 52.22 93 LEU A O 1
ATOM 750 N N . ASP A 1 94 ? -21.006 0.836 29.661 1.00 53.22 94 ASP A N 1
ATOM 751 C CA . ASP A 1 94 ? -22.423 0.550 29.925 1.00 53.22 94 ASP A CA 1
ATOM 752 C C . ASP A 1 94 ? -23.372 1.211 28.914 1.00 53.22 94 ASP A C 1
ATOM 754 O O . ASP A 1 94 ? -24.422 0.667 28.576 1.00 53.22 94 ASP A O 1
ATOM 758 N N . HIS A 1 95 ? -22.995 2.373 28.373 1.00 56.22 95 HIS A N 1
ATOM 759 C CA . HIS A 1 95 ? -23.823 3.124 27.418 1.00 56.22 95 HIS A CA 1
ATOM 760 C C . HIS A 1 95 ? -23.405 2.907 25.953 1.00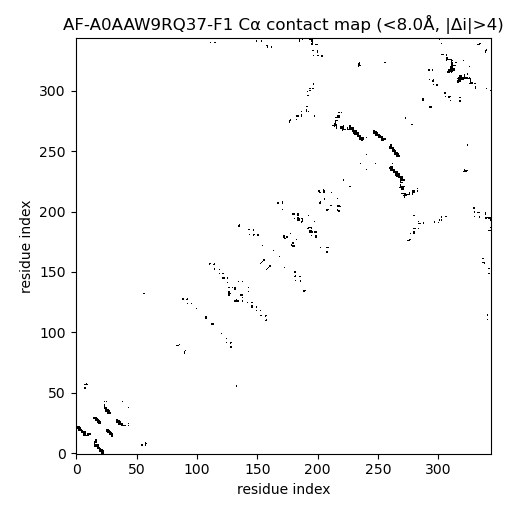 56.22 95 HIS A C 1
ATOM 762 O O . HIS A 1 95 ? -23.984 3.497 25.035 1.00 56.22 95 HIS A O 1
ATOM 768 N N . MET A 1 96 ? -22.408 2.057 25.688 1.00 59.50 96 MET A N 1
ATOM 769 C CA . MET A 1 96 ? -21.949 1.788 24.322 1.00 59.50 96 MET A CA 1
ATOM 770 C C . MET A 1 96 ? -22.972 1.029 23.480 1.00 59.50 96 MET A C 1
ATOM 772 O O . MET A 1 96 ? -23.029 1.247 22.269 1.00 59.50 96 MET A O 1
ATOM 776 N N . ASP A 1 97 ? -23.788 0.176 24.092 1.00 59.53 97 ASP A N 1
ATOM 777 C CA . ASP A 1 97 ? -24.859 -0.525 23.383 1.00 59.53 97 ASP A CA 1
ATOM 778 C C . ASP A 1 97 ? -26.012 0.426 23.025 1.00 59.53 97 ASP A C 1
ATOM 780 O O . ASP A 1 97 ? -26.591 0.332 21.938 1.00 59.53 97 ASP A O 1
ATOM 784 N N . GLU A 1 98 ? -26.287 1.423 23.872 1.00 58.84 98 GLU A N 1
ATOM 785 C CA . GLU A 1 98 ? -27.214 2.513 23.552 1.00 58.84 98 GLU A CA 1
ATOM 786 C C . GLU 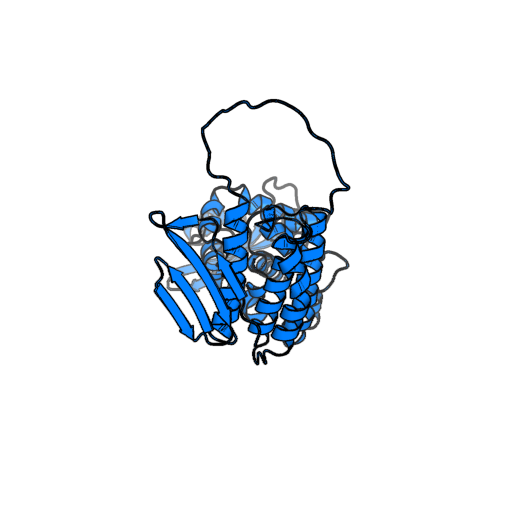A 1 98 ? -26.688 3.382 22.401 1.00 58.84 98 GLU A C 1
ATOM 788 O O . GLU A 1 98 ? -27.451 3.745 21.502 1.00 58.84 98 GLU A O 1
ATOM 793 N N . LEU A 1 99 ? -25.380 3.668 22.374 1.00 54.28 99 LEU A N 1
ATOM 794 C CA . LEU A 1 99 ? -24.736 4.405 21.284 1.00 54.28 99 LEU A CA 1
ATOM 795 C C . LEU A 1 99 ? -24.772 3.621 19.962 1.00 54.28 99 LEU A C 1
ATOM 797 O O . LEU A 1 99 ? -25.094 4.194 18.919 1.00 54.28 99 LEU A O 1
ATOM 801 N N . ASP A 1 100 ? -24.500 2.314 19.998 1.00 58.34 100 ASP A N 1
ATOM 802 C CA . ASP A 1 100 ? -24.627 1.426 18.837 1.00 58.34 100 ASP A CA 1
ATOM 803 C C . ASP A 1 100 ? -26.061 1.422 18.297 1.00 58.34 100 ASP A C 1
ATOM 805 O O . ASP A 1 100 ? -26.276 1.536 17.087 1.00 58.34 100 ASP A O 1
ATOM 809 N N . ASN A 1 101 ? -27.054 1.328 19.183 1.00 59.22 101 ASN A N 1
ATOM 810 C CA . ASN A 1 101 ? -28.463 1.353 18.802 1.00 59.22 101 ASN A CA 1
ATOM 811 C C . ASN A 1 101 ? -28.877 2.719 18.244 1.00 59.22 101 ASN A C 1
ATOM 813 O O . ASN A 1 101 ? -29.521 2.779 17.197 1.00 59.22 101 ASN A O 1
ATOM 817 N N . PHE A 1 102 ? -28.438 3.823 18.852 1.00 53.59 102 PHE A N 1
ATOM 818 C CA . PHE A 1 102 ? -28.659 5.164 18.317 1.00 53.59 102 PHE A CA 1
ATOM 819 C C . PHE A 1 102 ? -28.072 5.308 16.909 1.00 53.59 102 PHE A C 1
ATOM 821 O O . PHE A 1 102 ? -28.752 5.793 16.006 1.00 53.59 102 PHE A O 1
ATOM 828 N N . LEU A 1 103 ? -26.852 4.831 16.670 1.00 52.28 103 LEU A N 1
ATOM 829 C CA . LEU A 1 103 ? -26.197 4.957 15.367 1.00 52.28 103 LEU A CA 1
ATOM 830 C C . LEU A 1 103 ? -26.810 4.050 14.296 1.00 52.28 103 LEU A C 1
ATOM 832 O O . LEU A 1 103 ? -26.850 4.455 13.136 1.00 52.28 103 LEU A O 1
ATOM 836 N N . LYS A 1 104 ? -27.401 2.906 14.672 1.00 58.50 104 LYS A N 1
ATOM 837 C CA . LYS A 1 104 ? -28.278 2.124 13.778 1.00 58.50 104 LYS A CA 1
ATOM 838 C C . LYS A 1 104 ? -29.529 2.907 13.353 1.00 58.50 104 LYS A C 1
ATOM 840 O O . LYS A 1 104 ? -29.992 2.731 12.231 1.00 58.50 104 LYS A O 1
ATOM 845 N N . THR A 1 105 ? -30.059 3.789 14.210 1.00 52.62 105 THR A N 1
ATOM 846 C CA . THR A 1 105 ? -31.209 4.659 13.872 1.00 52.62 105 THR A CA 1
ATOM 847 C C . THR A 1 105 ? -30.827 5.919 13.091 1.00 52.62 105 THR A C 1
ATOM 849 O O . THR A 1 105 ? -31.694 6.578 12.506 1.00 52.62 105 THR A O 1
ATOM 852 N N . VAL A 1 106 ? -29.539 6.283 13.047 1.00 52.72 106 VAL A N 1
ATOM 853 C CA . VAL A 1 106 ? -29.067 7.358 12.172 1.00 52.72 106 VAL A CA 1
ATOM 854 C C . VAL A 1 106 ? -29.097 6.834 10.740 1.00 52.72 106 VAL A C 1
ATOM 856 O O . VAL A 1 106 ? -28.209 6.109 10.301 1.00 52.72 106 VAL A O 1
ATOM 859 N N . ASN A 1 107 ? -30.142 7.224 10.009 1.00 52.44 107 ASN A N 1
ATOM 860 C CA . ASN A 1 107 ? -30.325 6.924 8.594 1.00 52.44 107 ASN A CA 1
ATOM 861 C C . ASN A 1 107 ? -29.211 7.596 7.765 1.00 52.44 107 ASN A C 1
ATOM 863 O O . ASN A 1 107 ? -29.357 8.712 7.265 1.00 52.44 107 ASN A O 1
ATOM 867 N N . THR A 1 108 ? -28.045 6.955 7.697 1.00 54.59 108 THR A N 1
ATOM 868 C CA . THR A 1 108 ? -26.919 7.394 6.875 1.00 54.59 108 THR A CA 1
ATOM 869 C C . THR A 1 108 ? -27.135 6.851 5.468 1.00 54.59 108 THR A C 1
ATOM 871 O O . THR A 1 108 ? -26.856 5.693 5.174 1.00 54.59 108 THR A O 1
ATOM 874 N N . ALA A 1 109 ? -27.632 7.699 4.565 1.00 59.69 109 ALA A N 1
ATOM 875 C CA . ALA A 1 109 ? -27.833 7.327 3.161 1.00 59.69 109 ALA A CA 1
ATOM 876 C C . ALA A 1 109 ? -26.516 6.952 2.440 1.00 59.69 109 ALA A C 1
ATOM 878 O O . ALA A 1 109 ? -26.539 6.359 1.365 1.00 59.69 109 ALA A O 1
ATOM 879 N N . ASN A 1 110 ? -25.354 7.294 3.015 1.00 81.56 110 ASN A N 1
ATOM 880 C CA . ASN A 1 110 ? -24.041 7.084 2.415 1.00 81.56 110 ASN A CA 1
ATOM 881 C C . ASN A 1 110 ? -23.275 5.930 3.088 1.00 81.56 110 ASN A C 1
ATOM 883 O O . ASN A 1 110 ? -22.864 6.0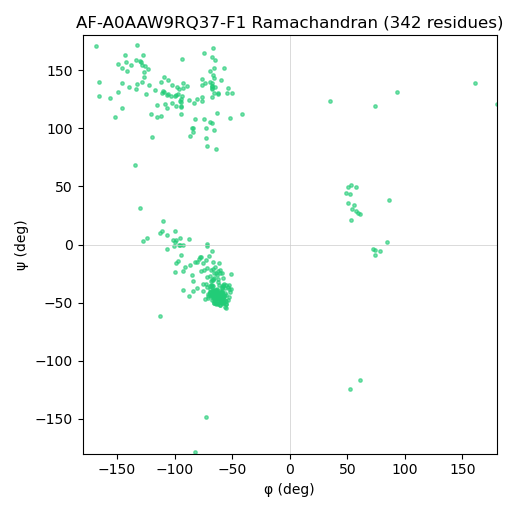21 4.244 1.00 81.56 110 ASN A O 1
ATOM 887 N N . THR A 1 111 ? -22.987 4.880 2.315 1.00 85.75 111 THR A N 1
ATOM 888 C CA . THR A 1 111 ? -22.162 3.728 2.713 1.00 85.75 111 THR A CA 1
ATOM 889 C C . THR A 1 111 ? -20.807 4.104 3.319 1.00 85.75 111 THR A C 1
ATOM 891 O O . THR A 1 111 ? -20.384 3.476 4.288 1.00 85.75 111 THR A O 1
ATOM 894 N N . ARG A 1 112 ? -20.135 5.142 2.800 1.00 88.00 112 ARG A N 1
ATOM 895 C CA . ARG A 1 112 ? -18.852 5.606 3.348 1.00 88.00 112 ARG A CA 1
ATOM 896 C C . ARG A 1 112 ? -19.020 6.161 4.762 1.00 88.00 112 ARG A C 1
ATOM 898 O O . ARG A 1 112 ? -18.237 5.817 5.635 1.00 88.00 112 ARG A O 1
ATOM 905 N N . GLU A 1 113 ? -20.046 6.984 4.985 1.00 82.31 113 GLU A N 1
ATOM 906 C CA . GLU A 1 113 ? -20.334 7.584 6.296 1.00 82.31 113 GLU A CA 1
ATOM 907 C C . GLU A 1 113 ? -20.665 6.505 7.330 1.00 82.31 113 GLU A C 1
ATOM 909 O O . GLU A 1 113 ? -20.080 6.493 8.411 1.00 82.31 113 GLU A O 1
ATOM 914 N N . ARG A 1 114 ? -21.525 5.549 6.958 1.00 82.62 114 ARG A N 1
ATOM 915 C CA . ARG A 1 114 ? -21.869 4.390 7.790 1.00 82.62 114 ARG A CA 1
ATOM 916 C C . ARG A 1 114 ? -20.631 3.604 8.220 1.00 82.62 114 ARG A C 1
ATOM 918 O O . ARG A 1 114 ? -20.441 3.383 9.414 1.00 82.62 114 ARG A O 1
ATOM 925 N N . PHE A 1 115 ? -19.769 3.246 7.266 1.00 89.44 115 PHE A N 1
ATOM 926 C CA . PHE A 1 115 ? -18.530 2.533 7.568 1.00 89.44 115 PHE A CA 1
ATOM 927 C C . PHE A 1 115 ? -17.610 3.349 8.485 1.00 89.44 115 PHE A C 1
ATOM 929 O O . PHE A 1 115 ? -17.105 2.817 9.469 1.00 89.44 115 PHE A O 1
ATOM 936 N N . THR A 1 116 ? -17.405 4.640 8.200 1.00 86.62 116 THR A N 1
ATOM 937 C CA . THR A 1 116 ? -16.546 5.510 9.019 1.00 86.62 116 THR A CA 1
ATOM 938 C C . THR A 1 116 ? -17.031 5.582 10.464 1.00 86.62 116 THR A C 1
ATOM 940 O O . THR A 1 116 ? -16.225 5.437 11.380 1.00 86.62 116 THR A O 1
ATOM 943 N N . VAL A 1 117 ? -18.338 5.755 10.676 1.00 78.56 117 VAL A N 1
ATOM 944 C CA . VAL A 1 117 ? -18.935 5.789 12.017 1.00 78.56 117 VAL A CA 1
ATOM 945 C C . VAL A 1 117 ? -18.738 4.451 12.731 1.00 78.56 117 VAL A C 1
ATOM 947 O O . VAL A 1 117 ? -18.223 4.428 13.845 1.00 78.56 117 VAL A O 1
ATOM 950 N N . GLN A 1 118 ? -19.079 3.332 12.089 1.00 83.12 118 GLN A N 1
ATOM 951 C CA . GLN A 1 118 ? -18.956 2.000 12.692 1.00 83.12 118 GLN A CA 1
ATOM 952 C C . GLN A 1 118 ? -17.499 1.625 12.999 1.00 83.12 118 GLN A C 1
ATOM 954 O O . GLN A 1 118 ? -17.214 1.089 14.069 1.00 83.12 118 GLN A O 1
ATOM 959 N N . LYS A 1 119 ? -16.557 1.961 12.109 1.00 90.50 119 LYS A N 1
ATOM 960 C CA . LYS A 1 119 ? -15.119 1.798 12.354 1.00 90.50 119 LYS A CA 1
ATOM 961 C C . LYS A 1 119 ? -14.672 2.628 13.557 1.00 90.50 119 LYS A C 1
ATOM 963 O O . LYS A 1 119 ? -13.952 2.107 14.404 1.00 90.50 119 LYS A O 1
ATOM 968 N N . GLN A 1 120 ? -15.092 3.892 13.648 1.00 82.56 120 GLN A N 1
ATOM 969 C CA . GLN A 1 120 ? -14.712 4.771 14.755 1.00 82.56 120 GLN A CA 1
ATOM 970 C C . GLN A 1 120 ? -15.238 4.251 16.094 1.00 82.56 120 GLN A C 1
ATOM 972 O O . GLN A 1 120 ? -14.482 4.208 17.060 1.00 82.56 120 GLN A O 1
ATOM 977 N N . LEU A 1 121 ? -16.497 3.805 16.141 1.00 79.31 121 LEU A N 1
ATOM 978 C CA . LEU A 1 121 ? -17.056 3.152 17.324 1.00 79.31 121 LEU A CA 1
ATOM 979 C C . LEU A 1 121 ? -16.229 1.942 17.720 1.00 79.31 121 LEU A C 1
ATOM 981 O O . LEU A 1 121 ? -15.827 1.835 18.870 1.00 79.31 121 LEU A O 1
ATOM 985 N N . LEU A 1 122 ? -15.951 1.056 16.763 1.00 86.94 122 LEU A N 1
ATOM 986 C CA . LEU A 1 122 ? -15.203 -0.168 16.997 1.00 86.94 122 LEU A CA 1
ATOM 987 C C . LEU A 1 122 ? -13.806 0.116 17.569 1.00 86.94 122 LEU A C 1
ATOM 989 O O . LEU A 1 122 ? -13.414 -0.501 18.558 1.00 86.94 122 LEU A O 1
ATOM 993 N N . VAL A 1 123 ? -13.091 1.088 16.999 1.00 85.44 123 VAL A N 1
ATOM 994 C CA . VAL A 1 123 ? -11.801 1.565 17.520 1.00 85.44 123 VAL A CA 1
ATOM 995 C C . VAL A 1 123 ? -11.955 2.085 18.949 1.00 85.44 123 VAL A C 1
ATOM 997 O O . VAL A 1 123 ? -11.222 1.650 19.834 1.00 85.44 123 VAL A O 1
ATOM 1000 N N . SER A 1 124 ? -12.931 2.960 19.201 1.00 80.00 124 SER A N 1
ATOM 1001 C CA . SER A 1 124 ? -13.197 3.496 20.539 1.00 80.00 124 SER A CA 1
ATOM 1002 C C . SER A 1 124 ? -13.524 2.391 21.550 1.00 80.00 124 SER A C 1
ATOM 1004 O O . SER A 1 124 ? -12.974 2.419 22.647 1.00 80.00 124 SER A O 1
ATOM 1006 N N . LYS A 1 125 ? -14.322 1.376 21.175 1.00 82.12 125 LYS A N 1
ATOM 1007 C CA . LYS A 1 125 ? -14.643 0.221 22.036 1.00 82.12 125 LYS A CA 1
ATOM 1008 C C . LYS A 1 125 ? -13.368 -0.470 22.522 1.00 82.12 125 LYS A C 1
ATOM 1010 O O . LYS A 1 125 ? -13.212 -0.751 23.707 1.00 82.12 125 LYS A O 1
ATOM 1015 N N . TYR A 1 126 ? -12.459 -0.745 21.588 1.00 89.06 126 TYR A N 1
ATOM 1016 C CA . TYR A 1 126 ? -11.209 -1.445 21.868 1.00 89.06 126 TYR A CA 1
ATOM 1017 C C . TYR A 1 126 ? -10.249 -0.600 22.703 1.00 89.06 126 TYR A C 1
ATOM 1019 O O . TYR A 1 126 ? -9.635 -1.129 23.624 1.00 89.06 126 TYR A O 1
ATOM 1027 N N . LEU A 1 127 ? -10.145 0.699 22.424 1.00 82.81 127 LEU A N 1
ATOM 1028 C CA . LEU A 1 127 ? -9.317 1.613 23.209 1.00 82.81 127 LEU A CA 1
ATOM 1029 C C . LEU A 1 127 ? -9.803 1.712 24.662 1.00 82.81 127 LEU A C 1
ATOM 1031 O O . LEU A 1 127 ? -9.011 1.514 25.579 1.00 82.81 127 LEU A O 1
ATOM 1035 N N . ILE A 1 128 ? -11.109 1.912 24.871 1.00 78.31 128 ILE A N 1
ATOM 1036 C CA . ILE A 1 128 ? -11.725 2.003 26.206 1.00 78.31 128 ILE A CA 1
ATOM 1037 C C . ILE A 1 128 ? -11.516 0.700 26.984 1.00 78.31 128 ILE A C 1
ATOM 1039 O O . ILE A 1 128 ? -10.977 0.725 28.089 1.00 78.31 128 ILE A O 1
ATOM 1043 N N . LYS A 1 129 ? -11.865 -0.449 26.385 1.00 82.75 129 LYS A N 1
ATOM 1044 C CA . LYS A 1 129 ? -11.741 -1.765 27.033 1.00 82.75 129 LYS A CA 1
ATOM 1045 C C . LYS A 1 129 ? -10.310 -2.074 27.488 1.00 82.75 129 LYS A C 1
ATOM 1047 O O . LYS A 1 129 ? -10.124 -2.732 28.505 1.00 82.75 129 LYS A O 1
ATOM 1052 N N . ASN A 1 130 ? -9.312 -1.609 26.739 1.00 84.38 130 ASN A N 1
ATOM 1053 C CA . ASN A 1 130 ? -7.900 -1.867 27.023 1.00 84.38 130 ASN A CA 1
ATOM 1054 C C . ASN A 1 130 ? -7.202 -0.693 27.724 1.00 84.38 130 ASN A C 1
ATOM 1056 O O . ASN A 1 130 ? -5.977 -0.681 27.800 1.00 84.38 130 ASN A O 1
ATOM 1060 N N . LYS A 1 131 ? -7.960 0.301 28.217 1.00 81.88 131 LYS A N 1
ATOM 1061 C CA . LYS A 1 131 ? -7.429 1.504 28.885 1.00 81.88 131 LYS A CA 1
ATOM 1062 C C . LYS A 1 131 ? -6.326 2.201 28.065 1.00 81.88 131 LYS A C 1
ATOM 1064 O O . LYS A 1 131 ? -5.364 2.733 28.611 1.00 81.88 131 LYS A O 1
ATOM 1069 N N . ALA A 1 132 ? -6.470 2.194 26.740 1.00 77.94 132 ALA A N 1
ATOM 1070 C CA . ALA A 1 132 ? -5.520 2.757 25.791 1.00 77.94 132 ALA A CA 1
ATOM 1071 C C . ALA A 1 132 ? -6.054 4.067 25.198 1.00 77.94 132 ALA A C 1
ATOM 1073 O O . ALA A 1 132 ? -7.234 4.196 24.882 1.00 77.94 132 ALA A O 1
ATOM 1074 N N . SER A 1 133 ? -5.169 5.042 24.991 1.00 79.56 133 SER A N 1
ATOM 1075 C CA . SER A 1 133 ? -5.508 6.326 24.357 1.00 79.56 133 SER A CA 1
ATOM 1076 C C . SER A 1 133 ? -5.275 6.325 22.843 1.00 79.56 133 SER A C 1
ATOM 1078 O O . SER A 1 133 ? -5.861 7.127 22.115 1.00 79.56 133 SER A O 1
ATOM 1080 N N . ARG A 1 134 ? -4.411 5.427 22.358 1.00 84.25 134 ARG A N 1
ATOM 1081 C CA . ARG A 1 134 ? -4.026 5.309 20.951 1.00 84.25 134 ARG A CA 1
ATOM 1082 C C . ARG A 1 134 ? -3.860 3.849 20.541 1.00 84.25 134 ARG A C 1
ATOM 1084 O O . ARG A 1 134 ? -3.592 2.983 21.366 1.00 84.25 134 ARG A O 1
ATOM 1091 N N . LEU A 1 135 ? -3.982 3.588 19.242 1.00 87.88 135 LEU A N 1
ATOM 1092 C CA . LEU A 1 135 ? -3.903 2.236 18.679 1.00 87.88 135 LEU A CA 1
ATOM 1093 C C . LEU A 1 135 ? -2.519 1.590 18.816 1.00 87.88 135 LEU A C 1
ATOM 1095 O O . LEU A 1 135 ? -2.444 0.373 18.918 1.00 87.88 135 LEU A O 1
ATOM 1099 N N . ASP A 1 136 ? -1.443 2.382 18.844 1.00 89.31 136 ASP A N 1
ATOM 1100 C CA . ASP A 1 136 ? -0.067 1.911 19.071 1.00 89.31 136 ASP A CA 1
ATOM 1101 C C . ASP A 1 136 ? 0.183 1.437 20.512 1.00 89.31 136 ASP A C 1
ATOM 1103 O O . ASP A 1 136 ? 1.224 0.850 20.782 1.00 89.31 136 ASP A O 1
ATOM 1107 N N . GLN A 1 137 ? -0.759 1.685 21.429 1.00 91.38 137 GLN A N 1
ATOM 1108 C CA . GLN A 1 137 ? -0.700 1.221 22.819 1.00 91.38 137 GLN A CA 1
ATOM 1109 C C . GLN A 1 137 ? -1.438 -0.107 23.039 1.00 91.38 137 GLN A C 1
ATOM 1111 O O . GLN A 1 137 ? -1.350 -0.671 24.126 1.00 91.38 137 GLN A O 1
ATOM 1116 N N . LEU A 1 138 ? -2.184 -0.598 22.043 1.00 93.00 138 LEU A N 1
ATOM 1117 C CA . LEU A 1 138 ? -2.811 -1.917 22.109 1.00 93.00 138 LEU A CA 1
ATOM 1118 C C . LEU A 1 138 ? -1.754 -3.001 21.881 1.00 93.00 138 LEU A C 1
ATOM 1120 O O . LEU A 1 138 ? -0.880 -2.845 21.028 1.00 93.00 138 LEU A O 1
ATOM 1124 N N . ASP A 1 139 ? -1.864 -4.118 22.599 1.00 96.50 139 ASP A N 1
ATOM 1125 C CA . ASP A 1 139 ? -1.038 -5.287 22.314 1.00 96.50 139 ASP A CA 1
ATOM 1126 C C . ASP A 1 139 ? -1.360 -5.870 20.924 1.00 96.50 139 ASP A C 1
ATOM 1128 O O . ASP A 1 139 ? -2.438 -5.662 20.355 1.00 96.50 139 ASP A O 1
ATOM 1132 N N . ASP A 1 140 ? -0.409 -6.626 20.374 1.00 95.94 140 ASP A N 1
ATOM 1133 C CA . ASP A 1 140 ? -0.495 -7.164 19.015 1.00 95.94 140 ASP A CA 1
ATOM 1134 C C . ASP A 1 140 ? -1.727 -8.050 18.786 1.00 95.94 140 ASP A C 1
ATOM 1136 O O . ASP A 1 140 ? -2.296 -8.030 17.690 1.00 95.94 140 ASP A O 1
ATOM 1140 N N . GLN A 1 141 ? -2.151 -8.812 19.798 1.00 97.56 141 GLN A N 1
ATOM 1141 C CA . GLN A 1 141 ? -3.291 -9.715 19.684 1.00 97.56 141 GLN A CA 1
ATOM 1142 C C . GLN A 1 141 ? -4.597 -8.917 19.656 1.00 97.56 141 GLN A C 1
ATOM 1144 O O . GLN A 1 141 ? -5.434 -9.122 18.773 1.00 97.56 141 GLN A O 1
ATOM 1149 N N . THR A 1 142 ? -4.751 -7.957 20.564 1.00 97.62 142 THR A N 1
ATOM 1150 C CA . THR A 1 142 ? -5.903 -7.050 20.604 1.00 97.62 142 THR A CA 1
ATOM 1151 C C . THR A 1 142 ? -6.018 -6.226 19.324 1.00 97.62 142 THR A C 1
ATOM 1153 O O . THR A 1 142 ? -7.107 -6.112 18.750 1.00 97.62 142 THR A O 1
ATOM 1156 N N . LEU A 1 143 ? -4.899 -5.684 18.834 1.00 97.50 143 LEU A N 1
ATOM 1157 C CA . LEU A 1 143 ? -4.861 -4.917 17.593 1.00 97.50 143 LEU A CA 1
ATOM 1158 C C . LEU A 1 143 ? -5.217 -5.788 16.379 1.00 97.50 143 LEU A C 1
ATOM 1160 O O . LEU A 1 143 ? -5.946 -5.342 15.489 1.00 97.50 143 LEU A O 1
ATOM 1164 N N . LEU A 1 144 ? -4.756 -7.041 16.344 1.00 97.31 144 LEU A N 1
ATOM 1165 C CA . LEU A 1 144 ? -5.121 -7.991 15.297 1.00 97.31 144 LEU A CA 1
ATOM 1166 C C . LEU A 1 144 ? -6.625 -8.301 15.305 1.00 97.31 144 LEU A C 1
ATOM 1168 O O . LEU A 1 144 ? -7.244 -8.308 14.240 1.00 97.31 144 LEU A O 1
ATOM 1172 N N . GLU A 1 145 ? -7.231 -8.522 16.473 1.00 98.19 145 GLU A N 1
ATOM 1173 C CA . GLU A 1 145 ? -8.678 -8.754 16.582 1.00 98.19 145 GLU A CA 1
ATOM 1174 C C . GLU A 1 145 ? -9.500 -7.536 16.141 1.00 98.19 145 GLU A C 1
ATOM 1176 O O . GLU A 1 145 ? -10.477 -7.679 15.400 1.00 98.19 145 GLU A O 1
ATOM 1181 N N . LEU A 1 146 ? -9.075 -6.326 16.518 1.00 97.88 146 LEU A N 1
ATOM 1182 C CA . LEU A 1 146 ? -9.666 -5.085 16.018 1.00 97.88 146 LEU A CA 1
ATOM 1183 C C . LEU A 1 146 ? -9.575 -5.001 14.485 1.00 97.88 146 LEU A C 1
ATOM 1185 O O . LEU A 1 146 ? -10.574 -4.742 13.812 1.00 97.88 146 LEU A O 1
ATOM 1189 N N . ASN A 1 147 ? -8.396 -5.274 13.921 1.00 98.12 147 ASN A N 1
ATOM 1190 C CA . ASN A 1 147 ? -8.156 -5.227 12.479 1.00 98.12 147 ASN A CA 1
ATOM 1191 C C . ASN A 1 147 ? -9.000 -6.246 11.705 1.00 98.12 147 ASN A C 1
ATOM 1193 O O . ASN A 1 147 ? -9.503 -5.912 10.630 1.00 98.12 147 ASN A O 1
ATOM 1197 N N . LYS A 1 148 ? -9.208 -7.454 12.246 1.00 98.31 148 LYS A N 1
ATOM 1198 C CA . LYS A 1 148 ? -10.132 -8.450 11.675 1.00 98.31 148 LYS A CA 1
ATOM 1199 C C . LYS A 1 148 ? -11.553 -7.896 11.610 1.00 98.31 148 LYS A C 1
ATOM 1201 O O . LYS A 1 148 ? -12.166 -7.917 10.547 1.00 98.31 148 LYS A O 1
ATOM 1206 N N . LYS A 1 149 ? -12.056 -7.328 12.712 1.00 98.25 149 LYS A N 1
ATOM 1207 C CA . LYS A 1 149 ? -13.407 -6.747 12.761 1.00 98.25 149 LYS A CA 1
ATOM 1208 C C . LYS A 1 149 ? -13.573 -5.569 11.795 1.00 98.25 149 LYS A C 1
ATOM 1210 O O . LYS A 1 149 ? -14.582 -5.502 11.101 1.00 98.25 149 LYS A O 1
ATOM 1215 N N . ILE A 1 150 ? -12.582 -4.679 11.695 1.00 98.31 150 ILE A N 1
ATOM 1216 C CA . ILE A 1 150 ? -12.591 -3.574 10.719 1.00 98.31 150 ILE A CA 1
ATOM 1217 C C . ILE A 1 150 ? -12.581 -4.109 9.283 1.00 98.31 150 ILE A C 1
ATOM 1219 O O . ILE A 1 150 ? -13.289 -3.576 8.431 1.00 98.31 150 ILE A O 1
ATOM 1223 N N . SER A 1 151 ? -11.804 -5.159 9.013 1.00 98.38 151 SER A N 1
ATOM 1224 C CA . SER A 1 151 ? -11.706 -5.761 7.679 1.00 98.38 151 SER A CA 1
ATOM 1225 C C . SER A 1 151 ? -13.024 -6.413 7.259 1.00 98.38 151 SER A C 1
ATOM 1227 O O . SER A 1 151 ? -13.504 -6.129 6.163 1.00 98.38 151 SER A O 1
ATOM 1229 N N . SER A 1 152 ? -13.663 -7.195 8.137 1.00 97.69 152 SER A N 1
ATOM 1230 C CA . SER A 1 152 ? -15.005 -7.750 7.892 1.00 97.69 152 SER A CA 1
ATOM 1231 C C . SER A 1 152 ? -16.031 -6.646 7.646 1.00 97.69 152 SER A C 1
ATOM 1233 O O . SER A 1 152 ? -16.707 -6.648 6.619 1.00 97.69 152 SER A O 1
ATOM 1235 N N . LEU A 1 153 ? -16.059 -5.637 8.524 1.00 96.38 153 LEU A N 1
ATOM 1236 C CA . LEU A 1 153 ? -16.948 -4.485 8.399 1.00 96.38 153 LEU A CA 1
ATOM 1237 C C . LEU A 1 153 ? -16.766 -3.761 7.056 1.00 96.38 153 LEU A C 1
ATOM 1239 O O . LEU A 1 153 ? -17.744 -3.359 6.423 1.00 96.38 153 LEU A O 1
ATOM 1243 N N . PHE A 1 154 ? -15.518 -3.596 6.608 1.00 97.88 154 PHE A N 1
ATOM 1244 C CA . PHE A 1 154 ? -15.195 -2.948 5.339 1.00 97.88 154 PHE A CA 1
ATOM 1245 C C . PHE A 1 154 ? -15.684 -3.773 4.155 1.00 97.88 154 PHE A C 1
ATOM 1247 O O . PHE A 1 154 ? -16.269 -3.223 3.220 1.00 97.88 154 PHE A O 1
ATOM 1254 N N . VAL A 1 155 ? -15.471 -5.089 4.202 1.00 96.69 155 VAL A N 1
ATOM 1255 C CA . VAL A 1 155 ? -15.910 -5.993 3.143 1.00 96.69 155 VAL A CA 1
ATOM 1256 C C . VAL A 1 155 ? -17.431 -5.973 3.009 1.00 96.69 155 VAL A C 1
ATOM 1258 O O . VAL A 1 155 ? -17.928 -5.730 1.911 1.00 96.69 155 VAL A O 1
ATOM 1261 N N . GLU A 1 156 ? -18.148 -6.155 4.115 1.00 94.06 156 GLU A N 1
ATOM 1262 C CA . GLU A 1 156 ? -19.615 -6.228 4.163 1.00 94.06 156 GLU A CA 1
ATOM 1263 C C . GLU A 1 156 ? -20.280 -4.897 3.800 1.00 94.06 156 GLU A C 1
ATOM 1265 O O . GLU A 1 156 ? -21.228 -4.850 3.020 1.00 94.06 156 GLU A O 1
ATOM 1270 N N . THR A 1 157 ? -19.772 -3.789 4.344 1.00 91.44 157 THR A N 1
ATOM 1271 C CA . THR A 1 157 ? -20.434 -2.487 4.198 1.00 91.44 157 THR A CA 1
ATOM 1272 C C . THR A 1 157 ? -20.055 -1.804 2.894 1.00 91.44 157 THR A C 1
ATOM 1274 O O . THR A 1 157 ? -20.900 -1.173 2.266 1.00 91.44 157 THR A O 1
ATOM 1277 N N . VAL A 1 158 ? -18.784 -1.892 2.492 1.00 94.56 158 VAL A N 1
ATOM 1278 C CA . VAL A 1 158 ? -18.224 -1.091 1.399 1.00 94.56 158 VAL A CA 1
ATOM 1279 C C . VAL A 1 158 ? -17.872 -1.976 0.217 1.00 94.56 158 VAL A C 1
ATOM 1281 O O . VAL A 1 158 ? -18.435 -1.804 -0.860 1.00 94.56 158 VAL A O 1
ATOM 1284 N N . PHE A 1 159 ? -16.953 -2.922 0.394 1.00 95.25 159 PHE A N 1
ATOM 1285 C CA . PHE A 1 159 ? -16.277 -3.579 -0.723 1.00 95.25 159 PHE A CA 1
ATOM 1286 C C . PHE A 1 159 ? -17.220 -4.438 -1.576 1.00 95.25 159 PHE A C 1
ATOM 1288 O O . PHE A 1 159 ? -17.141 -4.393 -2.801 1.00 95.25 159 PHE A O 1
ATOM 1295 N N . GLN A 1 160 ? -18.155 -5.159 -0.949 1.00 93.25 160 GLN A N 1
ATOM 1296 C CA . GLN A 1 160 ? -19.168 -5.965 -1.643 1.00 93.25 160 GLN A CA 1
ATOM 1297 C C . GLN A 1 160 ? -20.140 -5.133 -2.489 1.00 93.25 160 GLN A C 1
ATOM 1299 O O . GLN A 1 160 ? -20.682 -5.636 -3.469 1.00 93.25 160 GLN A O 1
ATOM 1304 N N . THR A 1 161 ? -20.335 -3.853 -2.162 1.00 91.62 161 THR A N 1
ATOM 1305 C CA . THR A 1 161 ? -21.206 -2.959 -2.943 1.00 91.62 161 THR A CA 1
ATOM 1306 C C . THR A 1 161 ? -20.532 -2.432 -4.215 1.00 91.62 161 THR A C 1
ATOM 1308 O O . THR A 1 161 ? -21.194 -1.870 -5.089 1.00 91.62 161 THR A O 1
ATOM 1311 N N . ILE A 1 162 ? -19.211 -2.611 -4.347 1.00 92.50 162 ILE A N 1
ATOM 1312 C CA . ILE A 1 162 ? -18.434 -2.124 -5.486 1.00 92.50 162 ILE A CA 1
ATOM 1313 C C . ILE A 1 162 ? -18.459 -3.179 -6.592 1.00 92.50 162 ILE A C 1
ATOM 1315 O O . ILE A 1 162 ? -18.014 -4.313 -6.413 1.00 92.50 162 ILE A O 1
ATOM 1319 N N . LYS A 1 163 ? -18.889 -2.789 -7.795 1.00 93.94 163 LYS A N 1
ATOM 1320 C CA . LYS A 1 163 ? -18.782 -3.648 -8.981 1.00 93.94 163 LYS A CA 1
ATOM 1321 C C . LYS A 1 163 ? -17.311 -3.805 -9.389 1.00 93.94 163 LYS A C 1
ATOM 1323 O O . LYS A 1 163 ? -16.713 -2.898 -9.974 1.00 93.94 163 LYS A O 1
ATOM 1328 N N . VAL A 1 164 ? -16.731 -4.970 -9.110 1.00 93.69 164 VAL A N 1
ATOM 1329 C CA . VAL A 1 164 ? -15.339 -5.312 -9.444 1.00 93.69 164 VAL A CA 1
ATOM 1330 C C . VAL A 1 164 ? -15.252 -6.665 -10.150 1.00 93.69 164 VAL A C 1
ATOM 1332 O O . VAL A 1 164 ? -16.142 -7.502 -10.036 1.00 93.69 164 VAL A O 1
ATOM 1335 N N . GLU A 1 165 ? -14.172 -6.898 -10.897 1.00 95.12 165 GLU A N 1
ATOM 1336 C CA . GLU A 1 165 ? -13.920 -8.211 -11.495 1.00 95.12 165 GLU A CA 1
ATOM 1337 C C . GLU A 1 165 ? -13.643 -9.266 -10.412 1.00 95.12 165 GLU A C 1
ATOM 1339 O O . GLU A 1 165 ? -12.980 -8.975 -9.414 1.00 95.12 165 GLU A O 1
ATOM 1344 N N . LYS A 1 166 ? -14.064 -10.520 -10.640 1.00 95.31 166 LYS A N 1
ATOM 1345 C CA . LYS A 1 166 ? -13.902 -11.632 -9.680 1.00 95.31 166 LYS A CA 1
ATOM 1346 C C . LYS A 1 166 ? -12.461 -11.793 -9.189 1.00 95.31 166 LYS A C 1
ATOM 1348 O O . LYS A 1 166 ? -12.235 -12.021 -8.005 1.00 95.31 166 LYS A O 1
ATOM 1353 N N . HIS A 1 167 ? -11.485 -11.649 -10.088 1.00 95.88 167 HIS A N 1
ATOM 1354 C CA . HIS A 1 167 ? -10.071 -11.774 -9.733 1.00 95.88 167 HIS A CA 1
ATOM 1355 C C . HIS A 1 167 ? -9.590 -10.631 -8.823 1.00 95.88 167 HIS A C 1
ATOM 1357 O O . HIS A 1 167 ? -8.786 -10.868 -7.929 1.00 95.88 167 HIS A O 1
ATOM 1363 N N . VAL A 1 168 ? -10.107 -9.410 -9.010 1.00 97.25 168 VAL A N 1
ATOM 1364 C CA . VAL A 1 168 ? -9.799 -8.253 -8.155 1.00 97.25 168 VAL A CA 1
ATOM 1365 C C . VAL A 1 168 ? -10.440 -8.426 -6.787 1.00 97.25 168 VAL A C 1
ATOM 1367 O O . VAL A 1 168 ? -9.776 -8.194 -5.782 1.00 97.25 168 VAL A O 1
ATOM 1370 N N . PHE A 1 169 ? -11.704 -8.860 -6.741 1.00 96.50 169 PHE A N 1
ATOM 1371 C CA . PHE A 1 169 ? -12.372 -9.158 -5.476 1.00 96.50 169 PHE A CA 1
ATOM 1372 C C . PHE A 1 169 ? -11.562 -10.185 -4.682 1.00 96.50 169 PHE A C 1
ATOM 1374 O O . PHE A 1 169 ? -11.114 -9.893 -3.576 1.00 96.50 169 PHE A O 1
ATOM 1381 N N . LYS A 1 170 ? -11.258 -11.328 -5.320 1.00 96.31 170 LYS A N 1
ATOM 1382 C CA . LYS A 1 170 ? -10.434 -12.392 -4.741 1.00 96.31 170 LYS A CA 1
ATOM 1383 C C . LYS A 1 170 ? -9.072 -11.870 -4.284 1.00 96.31 170 LYS A C 1
ATOM 1385 O O . LYS A 1 170 ? -8.653 -12.191 -3.184 1.00 96.31 170 LYS A O 1
ATOM 1390 N N . TYR A 1 171 ? -8.395 -11.033 -5.074 1.00 97.56 171 TYR A N 1
ATOM 1391 C CA . TYR A 1 171 ? -7.097 -10.481 -4.682 1.00 97.56 171 TYR A CA 1
ATOM 1392 C C . TYR A 1 171 ? -7.134 -9.820 -3.298 1.00 97.56 171 TYR A C 1
ATOM 1394 O O . TYR A 1 171 ? -6.238 -10.063 -2.489 1.00 97.56 171 TYR A O 1
ATOM 1402 N N . PHE A 1 172 ? -8.156 -9.008 -3.024 1.00 97.75 172 PHE A N 1
ATOM 1403 C CA . PHE A 1 172 ? -8.269 -8.289 -1.758 1.00 97.75 172 PHE A CA 1
ATOM 1404 C C . PHE A 1 172 ? -8.820 -9.148 -0.614 1.00 97.75 172 PHE A C 1
ATOM 1406 O O . PHE A 1 172 ? -8.352 -8.995 0.511 1.00 97.75 172 PHE A O 1
ATOM 1413 N N . THR A 1 173 ? -9.779 -10.040 -0.883 1.00 96.38 173 THR A N 1
ATOM 1414 C CA . THR A 1 173 ? -10.527 -10.757 0.167 1.00 96.38 173 THR A CA 1
ATOM 1415 C C . THR A 1 173 ? -10.024 -12.167 0.460 1.00 96.38 173 THR A C 1
ATOM 1417 O O . THR A 1 173 ? -10.425 -12.744 1.464 1.00 96.38 173 THR A O 1
ATOM 1420 N N . ASP A 1 174 ? -9.207 -12.759 -0.413 1.00 92.88 174 ASP A N 1
ATOM 1421 C CA . ASP A 1 174 ? -8.678 -14.107 -0.199 1.00 92.88 174 ASP A CA 1
ATOM 1422 C C . ASP A 1 174 ? -7.748 -14.138 1.018 1.00 92.88 174 ASP A C 1
ATOM 1424 O O . ASP A 1 174 ? -6.843 -13.309 1.150 1.00 92.88 174 ASP A O 1
ATOM 1428 N N . THR A 1 175 ? -7.985 -15.109 1.897 1.00 91.88 175 THR A N 1
ATOM 1429 C CA . THR A 1 175 ? -7.281 -15.288 3.164 1.00 91.88 175 THR A CA 1
ATOM 1430 C C . THR A 1 175 ? -6.305 -16.459 3.153 1.00 91.88 175 THR A C 1
ATOM 1432 O O . THR A 1 175 ? -5.641 -16.652 4.167 1.00 91.88 175 THR A O 1
ATOM 1435 N N . VAL A 1 176 ? -6.229 -17.241 2.065 1.00 88.38 176 VAL A N 1
ATOM 1436 C CA . VAL A 1 176 ? -5.376 -18.443 1.979 1.00 88.38 176 VAL A CA 1
ATOM 1437 C C . VAL A 1 176 ? -3.905 -18.081 2.174 1.00 88.38 176 VAL A C 1
ATOM 1439 O O . VAL A 1 176 ? -3.237 -18.630 3.042 1.00 88.38 176 VAL A O 1
ATOM 1442 N N . ASP A 1 177 ? -3.428 -17.106 1.406 1.00 87.88 177 ASP A N 1
ATOM 1443 C CA . ASP A 1 177 ? -2.015 -16.722 1.391 1.00 87.88 177 ASP A CA 1
ATOM 1444 C C . ASP A 1 177 ? -1.693 -15.592 2.377 1.00 87.88 177 ASP A C 1
ATOM 1446 O O . ASP A 1 177 ? -0.623 -15.550 2.988 1.00 87.88 177 ASP A O 1
ATOM 1450 N N . LEU A 1 178 ? -2.598 -14.613 2.479 1.00 95.88 178 LEU A N 1
ATOM 1451 C CA . LEU A 1 178 ? -2.432 -13.435 3.324 1.00 95.88 178 LEU A CA 1
ATOM 1452 C C . LEU A 1 178 ? -3.757 -12.702 3.502 1.00 95.88 178 LEU A C 1
ATOM 1454 O O . LEU A 1 178 ? -4.362 -12.266 2.524 1.00 95.88 178 LEU A O 1
ATOM 1458 N N . LYS A 1 179 ? -4.124 -12.441 4.756 1.00 97.75 179 LYS A N 1
ATOM 1459 C CA . LYS A 1 179 ? -5.194 -11.511 5.134 1.00 97.75 179 LYS A CA 1
ATOM 1460 C C . LYS A 1 179 ? -4.749 -10.064 4.886 1.00 97.75 179 LYS A C 1
ATOM 1462 O O . LYS A 1 179 ? -4.143 -9.431 5.754 1.00 97.75 179 LYS A O 1
ATOM 1467 N N . LYS A 1 180 ? -4.912 -9.578 3.647 1.00 98.31 180 LYS A N 1
ATOM 1468 C CA . LYS A 1 180 ? -4.255 -8.343 3.166 1.00 98.31 180 LYS A CA 1
ATOM 1469 C C . LYS A 1 180 ? -4.755 -7.083 3.862 1.00 98.31 180 LYS A C 1
ATOM 1471 O O . LYS A 1 180 ? -3.931 -6.214 4.138 1.00 98.31 180 LYS A O 1
ATOM 1476 N N . PHE A 1 181 ? -6.055 -6.974 4.142 1.00 98.50 181 PHE A N 1
ATOM 1477 C CA . PHE A 1 181 ? -6.612 -5.812 4.841 1.00 98.50 181 PHE A CA 1
ATOM 1478 C C . PHE A 1 181 ? -6.052 -5.709 6.260 1.00 98.50 181 PHE A C 1
ATOM 1480 O O . PHE A 1 181 ? -5.462 -4.693 6.618 1.00 98.50 181 PHE A O 1
ATOM 1487 N N . GLU A 1 182 ? -6.118 -6.799 7.017 1.00 98.31 182 GLU A N 1
ATOM 1488 C CA . GLU A 1 182 ? -5.608 -6.903 8.379 1.00 98.31 182 GLU A CA 1
ATOM 1489 C C . GLU A 1 182 ? -4.105 -6.649 8.424 1.00 98.31 182 GLU A C 1
ATOM 1491 O O . GLU A 1 182 ? -3.625 -5.873 9.247 1.00 98.31 182 GLU A O 1
ATOM 1496 N N . THR A 1 183 ? -3.359 -7.251 7.495 1.00 98.50 183 THR A N 1
ATOM 1497 C CA . THR A 1 183 ? -1.914 -7.037 7.387 1.00 98.50 183 THR A CA 1
ATOM 1498 C C . THR A 1 183 ? -1.612 -5.572 7.091 1.00 98.50 183 THR A C 1
ATOM 1500 O O . THR A 1 183 ? -0.739 -4.991 7.723 1.00 98.50 183 THR A O 1
ATOM 1503 N N . ALA A 1 184 ? -2.334 -4.934 6.168 1.00 98.62 184 ALA A N 1
ATOM 1504 C CA . ALA A 1 184 ? -2.104 -3.531 5.847 1.00 98.62 184 ALA A CA 1
ATOM 1505 C C . ALA A 1 184 ? -2.409 -2.596 7.028 1.00 98.62 184 ALA A C 1
ATOM 1507 O O . ALA A 1 184 ? -1.634 -1.673 7.271 1.00 98.62 184 ALA A O 1
ATOM 1508 N N . LEU A 1 185 ? -3.474 -2.867 7.787 1.00 98.50 185 LEU A N 1
ATOM 1509 C CA . LEU A 1 185 ? -3.818 -2.131 9.005 1.00 98.50 185 LEU A CA 1
ATOM 1510 C C . LEU A 1 185 ? -2.763 -2.311 10.111 1.00 98.50 185 LEU A C 1
ATOM 1512 O O . LEU A 1 185 ? -2.357 -1.329 10.733 1.00 98.50 185 LEU A O 1
ATOM 1516 N N . MET A 1 186 ? -2.267 -3.537 10.319 1.00 98.19 186 MET A N 1
ATOM 1517 C CA . MET A 1 186 ? -1.169 -3.812 11.259 1.00 98.19 186 MET A CA 1
ATOM 1518 C C . MET A 1 186 ? 0.094 -3.039 10.876 1.00 98.19 186 MET A C 1
ATOM 1520 O O . MET A 1 186 ? 0.714 -2.383 11.711 1.00 98.19 186 MET A O 1
ATOM 1524 N N . GLU A 1 187 ? 0.477 -3.089 9.600 1.00 97.69 187 GLU A N 1
ATOM 1525 C CA . GLU A 1 187 ? 1.667 -2.399 9.110 1.00 97.69 187 GLU A CA 1
ATOM 1526 C C . GLU A 1 187 ? 1.520 -0.870 9.172 1.00 97.69 187 GLU A C 1
ATOM 1528 O O . GLU A 1 187 ? 2.516 -0.175 9.376 1.00 97.69 187 GLU A O 1
ATOM 1533 N N . GLN A 1 188 ? 0.298 -0.340 9.051 1.00 97.25 188 GLN A N 1
ATOM 1534 C CA . GLN A 1 188 ? 0.040 1.084 9.244 1.00 97.25 188 GLN A CA 1
ATOM 1535 C C . GLN A 1 188 ? 0.343 1.532 10.670 1.00 97.25 188 GLN A C 1
ATOM 1537 O O . GLN A 1 188 ? 1.014 2.545 10.837 1.00 97.25 188 GLN A O 1
ATOM 1542 N N . ILE A 1 189 ? -0.104 0.791 11.684 1.00 95.75 189 ILE A N 1
ATOM 1543 C CA . ILE A 1 189 ? 0.177 1.144 13.082 1.00 95.75 189 ILE A CA 1
ATOM 1544 C C . ILE A 1 189 ? 1.661 0.954 13.413 1.00 95.75 189 ILE A C 1
ATOM 1546 O O . ILE A 1 189 ? 2.263 1.822 14.036 1.00 95.75 189 ILE A O 1
ATOM 1550 N N . LYS A 1 190 ? 2.281 -0.136 12.944 1.00 95.44 190 LYS A N 1
ATOM 1551 C CA . LYS A 1 190 ? 3.678 -0.459 13.283 1.00 95.44 190 LYS A CA 1
ATOM 1552 C C . LYS A 1 190 ? 4.718 0.397 12.563 1.00 95.44 190 LYS A C 1
ATOM 1554 O O . LYS A 1 190 ? 5.777 0.663 13.120 1.00 95.44 190 LYS A O 1
ATOM 1559 N N . TYR A 1 191 ? 4.447 0.801 11.322 1.00 95.75 191 TYR A N 1
ATOM 1560 C CA . TYR A 1 191 ? 5.443 1.455 10.462 1.00 95.75 191 TYR A CA 1
ATOM 1561 C C . TYR A 1 191 ? 4.977 2.777 9.859 1.00 95.75 191 TYR A C 1
ATOM 1563 O O . TYR A 1 191 ? 5.722 3.371 9.079 1.00 95.75 191 TYR A O 1
ATOM 1571 N N . ASN A 1 192 ? 3.774 3.249 10.199 1.00 94.62 192 ASN A N 1
ATOM 1572 C CA . ASN A 1 192 ? 3.194 4.500 9.702 1.00 94.62 192 ASN A CA 1
ATOM 1573 C C . ASN A 1 192 ? 3.039 4.560 8.170 1.00 94.62 192 ASN A C 1
ATOM 1575 O O . ASN A 1 192 ? 3.044 5.640 7.582 1.00 94.62 192 ASN A O 1
ATOM 1579 N N . VAL A 1 193 ? 2.891 3.406 7.508 1.00 96.06 193 VAL A N 1
ATOM 1580 C CA . VAL A 1 193 ? 2.578 3.324 6.071 1.00 96.06 193 VAL A CA 1
ATOM 1581 C C . VAL A 1 193 ? 1.062 3.183 5.903 1.00 96.06 193 VAL A C 1
ATOM 1583 O O . VAL A 1 193 ? 0.534 2.168 6.349 1.00 96.06 193 VAL A O 1
ATOM 1586 N N . PRO A 1 194 ? 0.348 4.119 5.245 1.00 97.81 194 PRO A N 1
ATOM 1587 C CA . PRO A 1 194 ? -1.103 4.024 5.089 1.00 97.81 194 PRO A CA 1
ATOM 1588 C C . PRO A 1 194 ? -1.538 2.684 4.484 1.00 97.81 194 PRO A C 1
ATOM 1590 O O . PRO A 1 194 ? -0.958 2.222 3.489 1.00 97.81 194 PRO A O 1
ATOM 1593 N N . ALA A 1 195 ? -2.564 2.066 5.067 1.00 98.44 195 ALA A N 1
ATOM 1594 C CA . ALA A 1 195 ? -3.090 0.786 4.617 1.00 98.44 195 ALA A CA 1
ATOM 1595 C C . ALA A 1 195 ? -3.551 0.879 3.158 1.00 98.44 195 ALA A C 1
ATOM 1597 O O . ALA A 1 195 ? -3.245 0.001 2.347 1.00 98.44 195 ALA A O 1
ATOM 1598 N N . SER A 1 196 ? -4.199 1.989 2.796 1.00 98.69 196 SER A N 1
ATOM 1599 C CA . SER A 1 196 ? -4.656 2.275 1.439 1.00 98.69 196 SER A CA 1
ATOM 1600 C C . SER A 1 196 ? -3.506 2.284 0.425 1.00 98.69 196 SER A C 1
ATOM 1602 O O . SER A 1 196 ? -3.621 1.681 -0.646 1.00 98.69 196 SER A O 1
ATOM 1604 N N . ILE A 1 197 ? -2.361 2.887 0.774 1.00 98.38 197 ILE A N 1
ATOM 1605 C CA . ILE A 1 197 ? -1.154 2.934 -0.065 1.00 98.38 197 ILE A CA 1
ATOM 1606 C C . ILE A 1 197 ? -0.567 1.538 -0.237 1.00 98.38 197 ILE A C 1
ATOM 1608 O O . ILE A 1 197 ? -0.312 1.117 -1.364 1.00 98.38 197 ILE A O 1
ATOM 1612 N N . LYS A 1 198 ? -0.407 0.790 0.856 1.00 98.44 198 LYS A N 1
ATOM 1613 C CA . LYS A 1 198 ? 0.139 -0.572 0.826 1.00 98.44 198 LYS A CA 1
ATOM 1614 C C . LYS A 1 198 ? -0.709 -1.519 -0.028 1.00 98.44 198 LYS A C 1
ATOM 1616 O O . LYS A 1 198 ? -0.182 -2.258 -0.865 1.00 98.44 198 LYS A O 1
ATOM 1621 N N . LEU A 1 199 ? -2.027 -1.468 0.138 1.00 98.81 199 LEU A N 1
ATOM 1622 C CA . LEU A 1 199 ? -2.979 -2.258 -0.642 1.00 98.81 199 LEU A CA 1
ATOM 1623 C C . LEU A 1 199 ? -2.962 -1.861 -2.123 1.00 98.81 199 LEU A C 1
ATOM 1625 O O . LEU A 1 199 ? -2.927 -2.730 -2.993 1.00 98.81 199 LEU A O 1
ATOM 1629 N N . ALA A 1 200 ? -2.921 -0.562 -2.425 1.00 98.81 200 ALA A N 1
ATOM 1630 C CA . ALA A 1 200 ? -2.892 -0.085 -3.802 1.00 98.81 200 ALA A CA 1
ATOM 1631 C C . ALA A 1 200 ? -1.576 -0.395 -4.524 1.00 98.81 200 ALA A C 1
ATOM 1633 O O . ALA A 1 200 ? -1.610 -0.795 -5.687 1.00 98.81 200 ALA A O 1
ATOM 1634 N N . GLN A 1 201 ? -0.432 -0.249 -3.850 1.00 98.62 201 GLN A N 1
ATOM 1635 C CA . GLN A 1 201 ? 0.870 -0.610 -4.410 1.00 98.62 201 GLN A CA 1
ATOM 1636 C C . GLN A 1 201 ? 0.939 -2.108 -4.681 1.00 98.62 201 GLN A C 1
ATOM 1638 O O . GLN A 1 201 ? 1.220 -2.498 -5.808 1.00 98.62 201 GLN A O 1
ATOM 1643 N N . SER A 1 202 ? 0.595 -2.946 -3.698 1.00 98.56 202 SER A N 1
ATOM 1644 C CA . SER A 1 202 ? 0.646 -4.399 -3.892 1.00 98.56 202 SER A CA 1
ATOM 1645 C C . SER A 1 202 ? -0.248 -4.868 -5.045 1.00 98.56 202 SER A C 1
ATOM 1647 O O . SER A 1 202 ? 0.154 -5.700 -5.861 1.00 98.56 202 SER A O 1
ATOM 1649 N N . ALA A 1 203 ? -1.441 -4.278 -5.169 1.00 98.56 203 ALA A N 1
ATOM 1650 C CA . ALA A 1 203 ? -2.350 -4.540 -6.276 1.00 98.56 203 ALA A CA 1
ATOM 1651 C C . ALA A 1 203 ? -1.765 -4.102 -7.627 1.00 98.56 203 ALA A C 1
ATOM 1653 O O . ALA A 1 203 ? -1.856 -4.838 -8.610 1.00 98.56 203 ALA A O 1
ATOM 1654 N N . LEU A 1 204 ? -1.160 -2.914 -7.688 1.00 98.31 204 LEU A N 1
ATOM 1655 C CA . LEU A 1 204 ? -0.584 -2.366 -8.912 1.00 98.31 204 LEU A CA 1
ATOM 1656 C C . LEU A 1 204 ? 0.608 -3.196 -9.404 1.00 98.31 204 LEU A C 1
ATOM 1658 O O . LEU A 1 204 ? 0.639 -3.581 -10.572 1.00 98.31 204 LEU A O 1
ATOM 1662 N N . GLU A 1 205 ? 1.560 -3.489 -8.519 1.00 97.56 205 GLU A N 1
ATOM 1663 C CA . GLU A 1 205 ? 2.814 -4.169 -8.868 1.00 97.56 205 GLU A CA 1
ATOM 1664 C C . GLU A 1 205 ? 2.586 -5.627 -9.299 1.00 97.56 205 GLU A C 1
ATOM 1666 O O . GLU A 1 205 ? 3.301 -6.145 -10.155 1.00 97.56 205 GLU A O 1
ATOM 1671 N N . THR A 1 206 ? 1.549 -6.280 -8.764 1.00 96.75 206 THR A N 1
ATOM 1672 C CA . THR A 1 206 ? 1.231 -7.689 -9.062 1.00 96.75 206 THR A CA 1
ATOM 1673 C C . THR A 1 206 ? 0.098 -7.874 -10.067 1.00 96.75 206 THR A C 1
ATOM 1675 O O . THR A 1 206 ? -0.316 -9.005 -10.333 1.00 96.75 206 THR A O 1
ATOM 1678 N N . ALA A 1 207 ? -0.436 -6.782 -10.625 1.00 96.44 207 ALA A N 1
ATOM 1679 C CA . ALA A 1 207 ? -1.639 -6.793 -11.458 1.00 96.44 207 ALA A CA 1
ATOM 1680 C C . ALA A 1 207 ? -2.821 -7.532 -10.792 1.00 96.44 207 ALA A C 1
ATOM 1682 O O . ALA A 1 207 ? -3.461 -8.388 -11.414 1.00 96.44 207 ALA A O 1
ATOM 1683 N N . TYR A 1 208 ? -3.092 -7.185 -9.529 1.00 97.31 208 TYR A N 1
ATOM 1684 C CA . TYR A 1 208 ? -4.077 -7.819 -8.647 1.00 97.31 208 TYR A CA 1
ATOM 1685 C C . TYR A 1 208 ? -3.809 -9.319 -8.479 1.00 97.31 208 TYR A C 1
ATOM 1687 O O . TYR A 1 208 ? -4.690 -10.152 -8.678 1.00 97.31 208 TYR A O 1
ATOM 1695 N N . GLY A 1 209 ? -2.559 -9.674 -8.170 1.00 95.25 209 GLY A N 1
ATOM 1696 C CA . GLY A 1 209 ? -2.140 -11.052 -7.908 1.00 95.25 209 GLY A CA 1
ATOM 1697 C C . GLY A 1 209 ? -1.930 -11.923 -9.149 1.00 95.25 209 GLY A C 1
ATOM 1698 O O . GLY A 1 209 ? -1.429 -13.035 -9.029 1.00 95.25 209 GLY A O 1
ATOM 1699 N N . ARG A 1 210 ? -2.247 -11.439 -10.357 1.00 95.06 210 ARG A N 1
ATOM 1700 C CA . ARG A 1 210 ? -2.043 -12.210 -11.599 1.00 95.06 210 ARG A CA 1
ATOM 1701 C C . ARG A 1 210 ? -0.572 -12.419 -11.949 1.00 95.06 210 ARG A C 1
ATOM 1703 O O . ARG A 1 210 ? -0.248 -13.310 -12.727 1.00 95.06 210 ARG A O 1
ATOM 1710 N N . LYS A 1 211 ? 0.311 -11.565 -11.433 1.00 92.69 211 LYS A N 1
ATOM 1711 C CA . LYS A 1 211 ? 1.755 -11.598 -11.675 1.00 92.69 211 LYS A CA 1
ATOM 1712 C C . LYS A 1 211 ? 2.506 -11.427 -10.362 1.00 92.69 211 LYS A C 1
ATOM 1714 O O . LYS A 1 211 ? 3.153 -10.409 -10.136 1.00 92.69 211 LYS A O 1
ATOM 1719 N N . VAL A 1 212 ? 2.410 -12.427 -9.493 1.00 93.50 212 VAL A N 1
ATOM 1720 C CA . VAL A 1 212 ? 3.264 -12.523 -8.305 1.00 93.50 212 VAL A CA 1
ATOM 1721 C C . VAL A 1 212 ? 4.456 -13.396 -8.657 1.00 93.50 212 VAL A C 1
ATOM 1723 O O . VAL A 1 212 ? 4.292 -14.538 -9.074 1.00 93.50 212 VAL A O 1
ATOM 1726 N N . VAL A 1 213 ? 5.667 -12.865 -8.501 1.00 91.88 213 VAL A N 1
ATOM 1727 C CA . VAL A 1 213 ? 6.891 -13.641 -8.718 1.00 91.88 213 VAL A CA 1
ATOM 1728 C C . VAL A 1 213 ? 7.743 -13.566 -7.461 1.00 91.88 213 VAL A C 1
ATOM 1730 O O . VAL A 1 213 ? 8.012 -12.471 -6.972 1.00 91.88 213 VAL A O 1
ATOM 1733 N N . ASN A 1 214 ? 8.187 -14.719 -6.956 1.00 94.56 214 ASN A N 1
ATOM 1734 C CA . ASN A 1 214 ? 8.999 -14.843 -5.738 1.00 94.56 214 ASN A CA 1
ATOM 1735 C C . ASN A 1 214 ? 8.356 -14.192 -4.494 1.00 94.56 214 ASN A C 1
ATOM 1737 O O . ASN A 1 214 ? 9.059 -13.587 -3.683 1.00 94.56 214 ASN A O 1
ATOM 1741 N N . ASN A 1 215 ? 7.022 -14.225 -4.397 1.00 96.62 215 ASN A N 1
ATOM 1742 C CA . ASN A 1 215 ? 6.245 -13.517 -3.372 1.00 96.62 215 ASN A CA 1
ATOM 1743 C C . ASN A 1 215 ? 6.552 -12.015 -3.265 1.00 96.62 215 ASN A C 1
ATOM 1745 O O . ASN A 1 215 ? 6.277 -11.412 -2.240 1.00 96.62 215 ASN A O 1
ATOM 1749 N N . ASN A 1 216 ? 7.116 -11.375 -4.292 1.00 96.75 216 ASN A N 1
ATOM 1750 C CA . ASN A 1 216 ? 7.428 -9.951 -4.250 1.00 96.75 216 ASN A CA 1
ATOM 1751 C C . ASN A 1 216 ? 6.218 -9.128 -4.691 1.00 96.75 216 ASN A C 1
ATOM 1753 O O . ASN A 1 216 ? 6.025 -8.873 -5.880 1.00 96.75 216 ASN A O 1
ATOM 1757 N N . TYR A 1 217 ? 5.410 -8.708 -3.719 1.00 98.00 217 TYR A N 1
ATOM 1758 C CA . TYR A 1 217 ? 4.185 -7.952 -3.977 1.00 98.00 217 TYR A CA 1
ATOM 1759 C C . TYR A 1 217 ? 4.434 -6.482 -4.313 1.00 98.00 217 TYR A C 1
ATOM 1761 O O . TYR A 1 217 ? 3.511 -5.799 -4.727 1.00 98.00 217 TYR A O 1
ATOM 1769 N N . PHE A 1 218 ? 5.657 -5.983 -4.138 1.00 98.06 218 PHE A N 1
ATOM 1770 C CA . PHE A 1 218 ? 5.959 -4.550 -4.158 1.00 98.06 218 PHE A CA 1
ATOM 1771 C C . PHE A 1 218 ? 7.029 -4.167 -5.187 1.00 98.06 218 PHE A C 1
ATOM 1773 O O . PHE A 1 218 ? 7.492 -3.032 -5.211 1.00 98.06 218 PHE A O 1
ATOM 1780 N N . GLY A 1 219 ? 7.481 -5.114 -6.013 1.00 95.31 219 GLY A N 1
ATOM 1781 C CA . GLY A 1 219 ? 8.524 -4.856 -7.007 1.00 95.31 219 GLY A CA 1
ATOM 1782 C C . GLY A 1 219 ? 9.858 -4.395 -6.399 1.00 95.31 219 GLY A C 1
ATOM 1783 O O . GLY A 1 219 ? 10.635 -3.707 -7.063 1.00 95.31 219 GLY A O 1
ATOM 1784 N N . ILE A 1 220 ? 10.153 -4.756 -5.143 1.00 95.62 220 ILE A N 1
ATOM 1785 C CA . ILE A 1 220 ? 11.383 -4.322 -4.465 1.00 95.62 220 ILE A CA 1
ATOM 1786 C C . ILE A 1 220 ? 12.589 -4.968 -5.146 1.00 95.62 220 ILE A C 1
ATOM 1788 O O . ILE A 1 220 ? 12.651 -6.188 -5.312 1.00 95.62 220 ILE A O 1
ATOM 1792 N N . LYS A 1 221 ? 13.562 -4.144 -5.542 1.00 93.75 221 LYS A N 1
ATOM 1793 C CA . LYS A 1 221 ? 14.787 -4.600 -6.210 1.00 93.75 221 LYS A CA 1
ATOM 1794 C C . LYS A 1 221 ? 15.731 -5.298 -5.238 1.00 93.75 221 LYS A C 1
ATOM 1796 O O . LYS A 1 221 ? 15.976 -4.794 -4.144 1.00 93.75 221 LYS A O 1
ATOM 1801 N N . ASP A 1 222 ? 16.341 -6.389 -5.685 1.00 94.19 222 ASP A N 1
ATOM 1802 C CA . ASP A 1 222 ? 17.399 -7.080 -4.948 1.00 94.19 222 ASP A CA 1
ATOM 1803 C C . ASP A 1 222 ? 18.743 -6.378 -5.184 1.00 94.19 222 ASP A C 1
ATOM 1805 O O . ASP A 1 222 ? 19.328 -6.436 -6.269 1.00 94.19 222 ASP A O 1
ATOM 1809 N N . LYS A 1 223 ? 19.241 -5.691 -4.152 1.00 90.38 223 LYS A N 1
ATOM 1810 C CA . LYS A 1 223 ? 20.517 -4.965 -4.213 1.00 90.38 223 LYS A CA 1
ATOM 1811 C C . LYS A 1 223 ? 21.734 -5.882 -4.179 1.00 90.38 223 LYS A C 1
ATOM 1813 O O . LYS A 1 223 ? 22.779 -5.474 -4.678 1.00 90.38 223 LYS A O 1
ATOM 1818 N N . THR A 1 224 ? 21.593 -7.103 -3.664 1.00 92.00 224 THR A N 1
ATOM 1819 C CA . THR A 1 224 ? 22.674 -8.099 -3.636 1.00 92.00 224 THR A CA 1
ATOM 1820 C C . THR A 1 224 ? 22.911 -8.729 -5.007 1.00 92.00 224 THR A C 1
ATOM 1822 O O . THR A 1 224 ? 23.970 -9.305 -5.236 1.00 92.00 224 THR A O 1
ATOM 1825 N N . ARG A 1 225 ? 21.950 -8.574 -5.935 1.00 90.69 225 ARG A N 1
ATOM 1826 C CA . ARG A 1 225 ? 21.989 -9.090 -7.313 1.00 90.69 225 ARG A CA 1
ATOM 1827 C C . ARG A 1 225 ? 22.167 -10.612 -7.392 1.00 90.69 225 ARG A C 1
ATOM 1829 O O . ARG A 1 225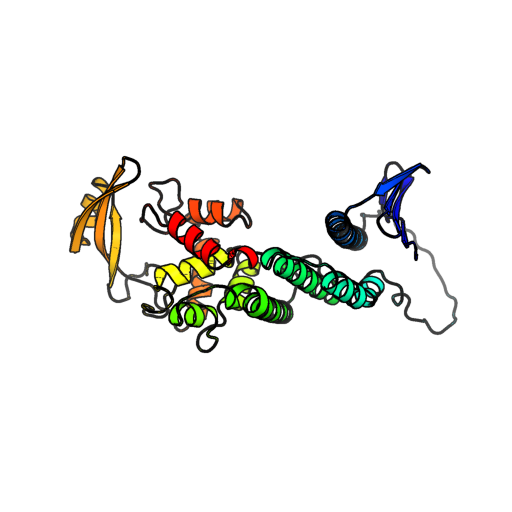 ? 22.708 -11.112 -8.375 1.00 90.69 225 ARG A O 1
ATOM 1836 N N . LYS A 1 226 ? 21.700 -11.341 -6.376 1.00 91.25 226 LYS A N 1
ATOM 1837 C CA . LYS A 1 226 ? 21.790 -12.808 -6.304 1.00 91.25 226 LYS A CA 1
ATOM 1838 C C . LYS A 1 226 ? 20.637 -13.500 -7.031 1.00 91.25 226 LYS A C 1
ATOM 1840 O O . LYS A 1 226 ? 20.777 -14.625 -7.491 1.00 91.25 226 LYS A O 1
ATOM 1845 N N . THR A 1 227 ? 19.494 -12.831 -7.146 1.00 92.31 227 THR A N 1
ATOM 1846 C CA . THR A 1 227 ? 18.298 -13.374 -7.813 1.00 92.31 227 THR A CA 1
ATOM 1847 C C . THR A 1 227 ? 18.424 -13.391 -9.340 1.00 92.31 227 THR A C 1
ATOM 1849 O O . THR A 1 227 ? 19.277 -12.724 -9.912 1.00 92.31 227 THR A O 1
ATOM 1852 N N . GLN A 1 228 ? 17.568 -14.126 -10.052 1.00 90.62 228 GLN A N 1
ATOM 1853 C CA . GLN A 1 228 ? 17.557 -14.081 -11.518 1.00 90.62 228 GLN A CA 1
ATOM 1854 C C . GLN A 1 228 ? 17.040 -12.727 -12.034 1.00 90.62 228 GLN A C 1
ATOM 1856 O O . GLN A 1 228 ? 16.052 -12.189 -11.526 1.00 90.62 228 GLN A O 1
ATOM 1861 N N . LYS A 1 229 ? 17.675 -12.198 -13.091 1.00 93.25 229 LYS A N 1
ATOM 1862 C CA . LYS A 1 229 ? 17.210 -10.979 -13.766 1.00 93.25 229 LYS A CA 1
ATOM 1863 C C . LYS A 1 229 ? 15.854 -11.197 -14.432 1.00 93.25 229 LYS A C 1
ATOM 1865 O O . LYS A 1 229 ? 15.668 -12.163 -15.168 1.00 93.25 229 LYS A O 1
ATOM 1870 N N . LYS A 1 230 ? 14.949 -10.238 -14.262 1.00 92.44 230 LYS A N 1
ATOM 1871 C CA . LYS A 1 230 ? 13.614 -10.219 -14.872 1.00 92.44 230 LYS A CA 1
ATOM 1872 C C . LYS A 1 230 ? 13.422 -8.950 -15.690 1.00 92.44 230 LYS A C 1
ATOM 1874 O O . LYS A 1 230 ? 14.031 -7.920 -15.397 1.00 92.44 230 LYS A O 1
ATOM 1879 N N . ILE A 1 231 ? 12.589 -9.036 -16.728 1.00 93.12 231 ILE A N 1
ATOM 1880 C CA . ILE A 1 231 ? 12.240 -7.871 -17.542 1.00 93.12 231 ILE A CA 1
ATOM 1881 C C . ILE A 1 231 ? 11.235 -7.011 -16.774 1.00 93.12 231 ILE A C 1
ATOM 1883 O O . ILE A 1 231 ? 10.191 -7.498 -16.351 1.00 93.12 231 ILE A O 1
ATOM 1887 N N . THR A 1 232 ? 11.541 -5.726 -16.627 1.00 93.56 232 THR A N 1
ATOM 1888 C CA . THR A 1 232 ? 10.645 -4.712 -16.061 1.00 93.56 232 THR A CA 1
ATOM 1889 C C . THR A 1 232 ? 10.617 -3.465 -16.944 1.00 93.56 232 THR A C 1
ATOM 1891 O O . THR A 1 232 ? 11.384 -3.353 -17.900 1.00 93.56 232 THR A O 1
ATOM 1894 N N . THR A 1 233 ? 9.719 -2.529 -16.644 1.00 95.38 233 THR A N 1
ATOM 1895 C CA . THR A 1 233 ? 9.616 -1.244 -17.339 1.00 95.38 233 THR A CA 1
ATOM 1896 C C . THR A 1 233 ? 10.168 -0.117 -16.478 1.00 95.38 233 THR A C 1
ATOM 1898 O O . THR A 1 233 ? 9.725 0.078 -15.352 1.00 95.38 233 THR A O 1
ATOM 1901 N N . GLU A 1 234 ? 11.057 0.688 -17.049 1.00 96.44 234 GLU A N 1
ATOM 1902 C CA . GLU A 1 234 ? 11.563 1.919 -16.443 1.00 96.44 234 GLU A CA 1
ATOM 1903 C C . GLU A 1 234 ? 11.368 3.109 -17.384 1.00 96.44 234 GLU A C 1
ATOM 1905 O O . GLU A 1 234 ? 11.337 2.960 -18.605 1.00 96.44 234 GLU A O 1
ATOM 1910 N N . TYR A 1 235 ? 11.254 4.308 -16.823 1.00 97.50 235 TYR A N 1
ATOM 1911 C CA . TYR A 1 235 ? 11.083 5.548 -17.571 1.00 97.50 235 TYR A CA 1
ATOM 1912 C C . TYR A 1 235 ? 12.293 6.451 -17.356 1.00 97.50 235 TYR A C 1
ATOM 1914 O O . TYR A 1 235 ? 12.507 7.000 -16.267 1.00 97.50 235 TYR A O 1
ATOM 1922 N N . TYR A 1 236 ? 13.084 6.603 -18.413 1.00 97.31 236 TYR A N 1
ATOM 1923 C CA . TYR A 1 236 ? 14.357 7.311 -18.382 1.00 97.31 236 TYR A CA 1
ATOM 1924 C C . TYR A 1 236 ? 14.299 8.645 -19.121 1.00 97.31 236 TYR A C 1
ATOM 1926 O O . TYR A 1 236 ? 13.664 8.757 -20.167 1.00 97.31 236 TYR A O 1
ATOM 1934 N N . THR A 1 237 ? 15.003 9.657 -18.615 1.00 97.00 237 THR A N 1
ATOM 1935 C CA . THR A 1 237 ? 15.456 10.773 -19.458 1.00 97.00 237 THR A CA 1
ATOM 1936 C C . THR A 1 237 ? 16.495 10.270 -20.459 1.00 97.00 237 THR A C 1
ATOM 1938 O O . THR A 1 237 ? 17.008 9.156 -20.335 1.00 97.00 237 THR A O 1
ATOM 1941 N N . TRP A 1 238 ? 16.860 11.093 -21.444 1.00 96.06 238 TRP A N 1
ATOM 1942 C CA . TRP A 1 238 ? 17.943 10.743 -22.365 1.00 96.06 238 TRP A CA 1
ATOM 1943 C C . TRP A 1 238 ? 19.243 10.379 -21.629 1.00 96.06 238 TRP A C 1
ATOM 1945 O O . TRP A 1 238 ? 19.807 9.314 -21.870 1.00 96.06 238 TRP A O 1
ATOM 1955 N N . ASN A 1 239 ? 19.664 11.201 -20.665 1.00 96.62 239 ASN A N 1
ATOM 1956 C CA . ASN A 1 239 ? 20.908 10.985 -19.919 1.00 96.62 239 ASN A CA 1
ATOM 1957 C C . ASN A 1 239 ? 20.858 9.728 -19.038 1.00 96.62 239 ASN A C 1
ATOM 1959 O O . ASN A 1 239 ? 21.865 9.045 -18.868 1.00 96.62 239 ASN A O 1
ATOM 1963 N N . GLU A 1 240 ? 19.704 9.409 -18.447 1.00 96.88 240 GLU A N 1
ATOM 1964 C CA . GLU A 1 240 ? 19.526 8.158 -17.698 1.00 96.88 240 GLU A CA 1
ATOM 1965 C C . GLU A 1 240 ? 19.537 6.937 -18.619 1.00 96.88 240 GLU A C 1
ATOM 1967 O O . GLU A 1 240 ? 20.120 5.915 -18.260 1.00 96.88 240 GLU A O 1
ATOM 1972 N N . TYR A 1 241 ? 18.936 7.047 -19.807 1.00 96.62 241 TYR A N 1
ATOM 1973 C CA . TYR A 1 241 ? 18.979 5.996 -20.816 1.00 96.62 241 TYR A CA 1
ATOM 1974 C C . TYR A 1 241 ? 20.423 5.717 -21.242 1.00 96.62 241 TYR A C 1
ATOM 1976 O O . TYR A 1 241 ? 20.826 4.559 -21.228 1.00 96.62 241 TYR A O 1
ATOM 1984 N N . GLN A 1 242 ? 21.217 6.751 -21.544 1.00 96.75 242 GLN A N 1
ATOM 1985 C CA . GLN A 1 242 ? 22.625 6.572 -21.920 1.00 96.75 242 GLN A CA 1
ATOM 1986 C C . GLN A 1 242 ? 23.410 5.846 -20.821 1.00 96.75 242 GLN A C 1
ATOM 1988 O O . GLN A 1 242 ? 24.078 4.851 -21.094 1.00 96.75 242 GLN A O 1
ATOM 1993 N N . ARG A 1 243 ? 23.230 6.255 -19.559 1.00 97.06 243 ARG A N 1
ATOM 1994 C CA . ARG A 1 243 ? 23.860 5.609 -18.394 1.00 97.06 243 ARG A CA 1
ATOM 1995 C C . ARG A 1 243 ? 23.428 4.158 -18.168 1.00 97.06 243 ARG A C 1
ATOM 1997 O O . ARG A 1 243 ? 24.170 3.393 -17.564 1.00 97.06 243 ARG A O 1
ATOM 2004 N N . ASN A 1 244 ? 22.235 3.771 -18.618 1.00 95.81 244 ASN A N 1
ATOM 2005 C CA . ASN A 1 244 ? 21.684 2.427 -18.414 1.00 95.81 244 ASN A CA 1
ATOM 2006 C C . ASN A 1 244 ? 21.589 1.606 -19.708 1.00 95.81 244 ASN A C 1
ATOM 2008 O O . ASN A 1 244 ? 20.968 0.544 -19.693 1.00 95.81 244 ASN A O 1
ATOM 2012 N N . LYS A 1 245 ? 22.205 2.055 -20.811 1.00 95.25 245 LYS A N 1
ATOM 2013 C CA . LYS A 1 245 ? 22.050 1.471 -22.154 1.00 95.25 245 LYS A CA 1
ATOM 2014 C C . LYS A 1 245 ? 22.305 -0.039 -22.182 1.00 95.25 245 LYS A C 1
ATOM 2016 O O . LYS A 1 245 ? 21.550 -0.760 -22.820 1.00 95.25 245 LYS A O 1
ATOM 2021 N N . SER A 1 246 ? 23.290 -0.523 -21.425 1.00 94.94 246 SER A N 1
ATOM 2022 C CA . SER A 1 246 ? 23.638 -1.951 -21.332 1.00 94.94 246 SER A CA 1
ATOM 2023 C C . SER A 1 246 ? 22.550 -2.839 -20.713 1.00 94.94 246 SER A C 1
ATOM 2025 O O . SER A 1 246 ? 22.566 -4.051 -20.904 1.00 94.94 246 SER A O 1
ATOM 2027 N N . LYS A 1 247 ? 21.596 -2.264 -19.969 1.00 94.50 247 LYS A N 1
ATOM 2028 C CA . LYS A 1 247 ? 20.476 -2.995 -19.350 1.00 94.50 247 LYS A CA 1
ATOM 2029 C C . LYS A 1 247 ? 19.195 -2.946 -20.180 1.00 94.50 247 LYS A C 1
ATOM 2031 O O . LYS A 1 247 ? 18.256 -3.680 -19.869 1.00 94.50 247 LYS A O 1
ATOM 2036 N N . VAL A 1 248 ? 19.129 -2.055 -21.170 1.00 96.81 248 VAL A N 1
ATOM 2037 C CA . VAL A 1 248 ? 17.920 -1.777 -21.950 1.00 96.81 248 VAL A CA 1
ATOM 2038 C C . VAL A 1 248 ? 17.775 -2.810 -23.060 1.00 96.81 248 VAL A C 1
ATOM 2040 O O . VAL A 1 248 ? 18.637 -2.939 -23.918 1.00 96.81 248 VAL A O 1
ATOM 2043 N N . VAL A 1 249 ? 16.651 -3.520 -23.041 1.00 97.38 249 VAL A N 1
ATOM 2044 C CA . VAL A 1 249 ? 16.263 -4.510 -24.055 1.00 97.38 249 VAL A CA 1
ATOM 2045 C C . VAL A 1 249 ? 15.522 -3.834 -25.205 1.00 97.38 249 VAL A C 1
ATOM 2047 O O . VAL A 1 249 ? 15.785 -4.107 -26.368 1.00 97.38 249 VAL A O 1
ATOM 2050 N N . ALA A 1 250 ? 14.599 -2.930 -24.884 1.00 97.44 250 ALA A N 1
ATOM 2051 C CA . ALA A 1 250 ? 13.830 -2.172 -25.863 1.00 97.44 250 ALA A CA 1
ATOM 2052 C C . ALA A 1 250 ? 13.472 -0.802 -25.288 1.00 97.44 250 ALA A C 1
ATOM 2054 O O . ALA A 1 250 ? 13.385 -0.644 -24.070 1.00 97.44 250 ALA A O 1
ATOM 2055 N N . LYS A 1 251 ? 13.229 0.190 -26.149 1.00 97.56 251 LYS A N 1
ATOM 2056 C CA . LYS A 1 251 ? 12.799 1.527 -25.724 1.00 97.56 251 LYS A CA 1
ATOM 2057 C C . LYS A 1 251 ? 11.762 2.119 -26.669 1.00 97.56 251 LYS A C 1
ATOM 2059 O O . LYS A 1 251 ? 11.820 1.900 -27.874 1.00 97.56 251 LYS A O 1
ATOM 2064 N N . LYS A 1 252 ? 10.873 2.946 -26.124 1.00 97.31 252 LYS A N 1
ATOM 2065 C CA . LYS A 1 252 ? 9.912 3.762 -26.873 1.00 97.31 252 LYS A CA 1
ATOM 2066 C C . LYS A 1 252 ? 9.921 5.194 -26.337 1.00 97.31 252 LYS A C 1
ATOM 2068 O O . LYS A 1 252 ? 9.880 5.388 -25.122 1.00 97.31 252 LYS A O 1
ATOM 2073 N N . LYS A 1 253 ? 9.967 6.189 -27.230 1.00 97.75 253 LYS A N 1
ATOM 2074 C CA . LYS A 1 253 ? 9.798 7.604 -26.859 1.00 97.75 253 LYS A CA 1
ATOM 2075 C C . LYS A 1 253 ? 8.363 7.844 -26.390 1.00 97.75 253 LYS A C 1
ATOM 2077 O O . LYS A 1 253 ? 7.423 7.354 -27.013 1.00 97.75 253 LYS A O 1
ATOM 2082 N N . ILE A 1 254 ? 8.204 8.595 -25.309 1.00 96.31 254 ILE A N 1
ATOM 2083 C CA . ILE A 1 254 ? 6.910 9.052 -24.805 1.00 96.31 254 ILE A CA 1
ATOM 2084 C C . ILE A 1 254 ? 7.015 10.512 -24.367 1.00 96.31 254 ILE A C 1
ATOM 2086 O O . ILE A 1 254 ? 8.082 10.958 -23.948 1.00 96.31 254 ILE A O 1
ATOM 2090 N N . TYR A 1 255 ? 5.893 11.222 -24.389 1.00 95.00 255 TYR A N 1
ATOM 2091 C CA . TYR A 1 255 ? 5.787 12.576 -23.857 1.00 95.00 255 TYR A CA 1
ATOM 2092 C C . TYR A 1 255 ? 4.791 12.587 -22.707 1.00 95.00 255 TYR A C 1
ATOM 2094 O O . TYR A 1 255 ? 3.710 12.005 -22.812 1.00 95.00 255 TYR A O 1
ATOM 2102 N N . LYS A 1 256 ? 5.162 13.223 -21.595 1.00 92.62 256 LYS A N 1
ATOM 2103 C CA . LYS A 1 256 ? 4.271 13.379 -20.447 1.00 92.62 256 LYS A CA 1
ATOM 2104 C C . LYS A 1 256 ? 4.521 14.709 -19.754 1.00 92.62 256 LYS A C 1
ATOM 2106 O O . LYS A 1 256 ? 5.613 14.939 -19.239 1.00 92.62 256 LYS A O 1
ATOM 2111 N N . ASP A 1 257 ? 3.490 15.552 -19.755 1.00 91.69 257 ASP A N 1
ATOM 2112 C CA . ASP A 1 257 ? 3.490 16.903 -19.182 1.00 91.69 257 ASP A CA 1
ATOM 2113 C C . ASP A 1 257 ? 4.668 17.737 -19.727 1.00 91.69 257 ASP A C 1
ATOM 2115 O O . ASP A 1 257 ? 5.512 18.230 -18.984 1.00 91.69 257 ASP A O 1
ATOM 2119 N N . GLY A 1 258 ? 4.795 17.773 -21.060 1.00 93.00 258 GLY A N 1
ATOM 2120 C CA . GLY A 1 258 ? 5.866 18.481 -21.778 1.00 93.00 258 GLY A CA 1
ATOM 2121 C C . GLY A 1 258 ? 7.249 17.815 -21.735 1.00 93.00 258 GLY A C 1
ATOM 2122 O O . GLY A 1 258 ? 8.143 18.221 -22.470 1.00 93.00 258 GLY A O 1
ATOM 2123 N N . LYS A 1 259 ? 7.452 16.764 -20.927 1.00 94.31 259 LYS A N 1
ATOM 2124 C CA . LYS A 1 259 ? 8.749 16.080 -20.789 1.00 94.31 259 LYS A CA 1
ATOM 2125 C C . LYS A 1 259 ? 8.861 14.885 -21.735 1.00 94.31 259 LYS A C 1
ATOM 2127 O O . LYS A 1 259 ? 8.019 13.985 -21.703 1.00 94.31 259 LYS A O 1
ATOM 2132 N N . LEU A 1 260 ? 9.938 14.840 -22.523 1.00 96.56 260 LEU A N 1
ATOM 2133 C CA . LEU A 1 260 ? 10.334 13.657 -23.294 1.00 96.56 260 LEU A CA 1
ATOM 2134 C C . LEU A 1 260 ? 10.980 12.618 -22.369 1.00 96.56 260 LEU A C 1
ATOM 2136 O O . LEU A 1 260 ? 11.993 12.888 -21.722 1.00 96.56 260 LEU A O 1
ATOM 2140 N N . LEU A 1 261 ? 10.430 11.406 -22.363 1.00 97.69 261 LEU A N 1
ATOM 2141 C CA . LEU A 1 261 ? 10.973 10.246 -21.662 1.00 97.69 261 LEU A CA 1
ATOM 2142 C C . LEU A 1 261 ? 11.115 9.051 -22.610 1.00 97.69 261 LEU A C 1
ATOM 2144 O O . LEU A 1 261 ? 10.499 8.975 -23.673 1.00 97.69 261 LEU A O 1
ATOM 2148 N N . TYR A 1 262 ? 11.904 8.075 -22.183 1.00 97.56 262 TYR A N 1
ATOM 2149 C CA . TYR A 1 262 ? 12.065 6.781 -22.824 1.00 97.56 262 TYR A CA 1
ATOM 2150 C C . TYR A 1 262 ? 11.471 5.713 -21.913 1.00 97.56 262 TYR A C 1
ATOM 2152 O O . TYR A 1 262 ? 12.016 5.430 -20.847 1.00 97.56 262 TYR A O 1
ATOM 2160 N N . LYS A 1 263 ? 10.355 5.116 -22.339 1.00 97.62 263 LYS A N 1
ATOM 2161 C CA . LYS A 1 263 ? 9.815 3.900 -21.729 1.00 97.62 263 LYS A CA 1
ATOM 2162 C C . LYS A 1 263 ? 10.696 2.734 -22.171 1.00 97.62 263 LYS A C 1
ATOM 2164 O O . LYS A 1 263 ? 10.662 2.357 -23.340 1.00 97.62 263 LYS A O 1
ATOM 2169 N N . CYS A 1 264 ? 11.491 2.203 -21.256 1.00 97.81 264 CYS A N 1
ATOM 2170 C CA . CYS A 1 264 ? 12.482 1.167 -21.505 1.00 97.81 264 CYS A CA 1
ATOM 2171 C C . CYS A 1 264 ? 12.047 -0.154 -20.871 1.00 97.81 264 CYS A C 1
ATOM 2173 O O . CYS A 1 264 ? 11.705 -0.185 -19.693 1.00 97.81 264 CYS A O 1
ATOM 2175 N N . LEU A 1 265 ? 12.122 -1.247 -21.627 1.00 97.44 265 LEU A N 1
ATOM 2176 C CA . LEU A 1 265 ? 12.180 -2.587 -21.053 1.00 97.44 265 LEU A CA 1
ATOM 2177 C C . LEU A 1 265 ? 13.622 -2.845 -20.620 1.00 97.44 265 LEU A C 1
ATOM 2179 O O . LEU A 1 265 ? 14.533 -2.697 -21.435 1.00 97.44 265 LEU A O 1
ATOM 2183 N N . ILE A 1 266 ? 13.842 -3.210 -19.360 1.00 96.31 266 ILE A N 1
ATOM 2184 C CA . ILE A 1 266 ? 15.176 -3.478 -18.809 1.00 96.31 266 ILE A CA 1
ATOM 2185 C C . ILE A 1 266 ? 15.221 -4.823 -18.091 1.00 96.31 266 ILE A C 1
ATOM 2187 O O . ILE A 1 266 ? 14.193 -5.292 -17.613 1.00 96.31 266 ILE A O 1
ATOM 2191 N N . LYS A 1 267 ? 16.411 -5.415 -17.962 1.00 94.25 267 LYS A N 1
ATOM 2192 C CA . LYS A 1 267 ? 16.647 -6.579 -17.091 1.00 94.25 267 LYS A CA 1
ATOM 2193 C C . LYS A 1 267 ? 17.177 -6.125 -15.724 1.00 94.25 267 LYS A C 1
ATOM 2195 O O . LYS A 1 267 ? 18.216 -5.467 -15.676 1.00 94.25 267 LYS A O 1
ATOM 2200 N N . ASP A 1 268 ? 16.509 -6.497 -14.630 1.00 94.56 268 ASP A N 1
ATOM 2201 C CA . ASP A 1 268 ? 16.923 -6.151 -13.255 1.00 94.56 268 ASP A CA 1
ATOM 2202 C C . ASP A 1 268 ? 16.655 -7.284 -12.246 1.00 94.56 268 ASP A C 1
ATOM 2204 O O . ASP A 1 268 ? 15.903 -8.215 -12.536 1.00 94.56 268 ASP A O 1
ATOM 2208 N N . HIS A 1 269 ? 17.288 -7.210 -11.075 1.00 95.25 269 HIS A N 1
ATOM 2209 C CA . HIS A 1 269 ? 17.153 -8.177 -9.982 1.00 95.25 269 HIS A CA 1
ATOM 2210 C C . HIS A 1 269 ? 16.063 -7.738 -8.995 1.00 95.25 269 HIS A C 1
ATOM 2212 O O . HIS A 1 269 ? 15.982 -6.563 -8.628 1.00 95.25 269 HIS A O 1
ATOM 2218 N N . PHE A 1 270 ? 15.250 -8.683 -8.519 1.00 95.81 270 PHE A N 1
ATOM 2219 C CA . PHE A 1 270 ? 14.122 -8.424 -7.618 1.00 95.81 270 PHE A CA 1
ATOM 2220 C C . PHE A 1 270 ? 14.187 -9.327 -6.398 1.00 95.81 270 PHE A C 1
ATOM 2222 O O . PHE A 1 270 ? 14.501 -10.506 -6.526 1.00 95.81 270 PHE A O 1
ATOM 2229 N N . ALA A 1 271 ? 13.856 -8.771 -5.234 1.00 96.69 271 ALA A N 1
ATOM 2230 C CA . ALA A 1 271 ? 13.848 -9.497 -3.974 1.00 96.69 271 ALA A CA 1
ATOM 2231 C C . ALA A 1 271 ? 12.922 -10.721 -4.036 1.00 96.69 271 ALA A C 1
ATOM 2233 O O . ALA A 1 271 ? 11.952 -10.744 -4.802 1.00 96.69 271 ALA A O 1
ATOM 2234 N N . SER A 1 272 ? 13.254 -11.725 -3.229 1.00 96.50 272 SER A N 1
ATOM 2235 C CA . SER A 1 272 ? 12.511 -12.971 -3.065 1.00 96.50 272 SER A CA 1
ATOM 2236 C C . SER A 1 272 ? 12.130 -13.123 -1.603 1.00 96.50 272 SER A C 1
ATOM 2238 O O . SER A 1 272 ? 12.967 -12.864 -0.740 1.00 96.50 272 SER A O 1
ATOM 2240 N N . TYR A 1 273 ? 10.900 -13.551 -1.344 1.00 96.81 273 TYR A N 1
ATOM 2241 C CA . TYR A 1 273 ? 10.369 -13.738 0.004 1.00 96.81 273 TYR A CA 1
ATOM 2242 C C . TYR A 1 273 ? 9.802 -15.153 0.148 1.00 96.81 273 TYR A C 1
ATOM 2244 O O . TYR A 1 273 ? 9.241 -15.699 -0.806 1.00 96.81 273 TYR A O 1
ATOM 2252 N N . GLY A 1 274 ? 9.951 -15.748 1.329 1.00 97.38 274 GLY A N 1
ATOM 2253 C CA . GLY A 1 274 ? 9.385 -17.052 1.663 1.00 97.38 274 GLY A CA 1
ATOM 2254 C C . GLY A 1 274 ? 7.862 -17.003 1.726 1.00 97.38 274 GLY A C 1
ATOM 2255 O O . GLY A 1 274 ? 7.202 -17.916 1.238 1.00 97.38 274 GLY A O 1
ATOM 2256 N N . THR A 1 275 ? 7.295 -15.895 2.214 1.00 97.69 275 THR A N 1
ATOM 2257 C CA . THR A 1 275 ? 5.838 -15.704 2.286 1.00 97.69 275 THR A CA 1
ATOM 2258 C C . THR A 1 275 ? 5.378 -14.333 1.768 1.00 97.69 275 THR A C 1
ATOM 2260 O O . THR A 1 275 ? 6.145 -13.364 1.751 1.00 97.69 275 THR A O 1
ATOM 2263 N N . PRO A 1 276 ? 4.099 -14.193 1.373 1.00 97.62 276 PRO A N 1
ATOM 2264 C CA . PRO A 1 276 ? 3.492 -12.890 1.098 1.00 97.62 276 PRO A CA 1
ATOM 2265 C C . PRO A 1 276 ? 3.587 -11.919 2.282 1.00 97.62 276 PRO A C 1
ATOM 2267 O O . PRO A 1 276 ? 3.825 -10.726 2.080 1.00 97.62 276 PRO A O 1
ATOM 2270 N N . TRP A 1 277 ? 3.440 -12.424 3.513 1.00 98.00 277 TRP A N 1
ATOM 2271 C CA . TRP A 1 277 ? 3.570 -11.621 4.731 1.00 98.00 277 TRP A CA 1
ATOM 2272 C C . TRP A 1 277 ? 4.961 -10.988 4.839 1.00 98.00 277 TRP A C 1
ATOM 2274 O O . TRP A 1 277 ? 5.070 -9.781 5.062 1.00 98.00 277 TRP A O 1
ATOM 2284 N N . GLU A 1 278 ? 6.021 -11.764 4.592 1.00 98.38 278 GLU A N 1
ATOM 2285 C CA . GLU A 1 278 ? 7.399 -11.258 4.600 1.00 98.38 278 GLU A CA 1
ATOM 2286 C C . GLU A 1 278 ? 7.599 -10.138 3.580 1.00 98.38 278 GLU A C 1
ATOM 2288 O O . GLU A 1 278 ? 8.273 -9.154 3.875 1.00 98.38 278 GLU A O 1
ATOM 2293 N N . SER A 1 279 ? 6.970 -10.227 2.406 1.00 98.25 279 SER A N 1
ATOM 2294 C CA . SER A 1 279 ? 7.017 -9.151 1.412 1.00 98.25 279 SER A CA 1
ATOM 2295 C C . SER A 1 279 ? 6.323 -7.877 1.897 1.00 98.25 279 SER A C 1
ATOM 2297 O O . SER A 1 279 ? 6.865 -6.777 1.753 1.00 98.25 279 SER A O 1
ATOM 2299 N N . PHE A 1 280 ? 5.148 -8.009 2.523 1.00 98.50 280 PHE A N 1
ATOM 2300 C CA . PHE A 1 280 ? 4.424 -6.887 3.125 1.00 98.50 280 PHE A CA 1
ATOM 2301 C C . PHE A 1 280 ? 5.225 -6.226 4.247 1.00 98.50 280 PHE A C 1
ATOM 2303 O O . PHE A 1 280 ? 5.295 -4.993 4.275 1.00 98.50 280 PHE A O 1
ATOM 2310 N N . ARG A 1 281 ? 5.866 -7.014 5.112 1.00 98.19 281 ARG A N 1
ATOM 2311 C CA . ARG A 1 281 ? 6.740 -6.519 6.179 1.00 98.19 281 ARG A CA 1
ATOM 2312 C C . ARG A 1 281 ? 7.991 -5.847 5.623 1.00 98.19 281 ARG A C 1
ATOM 2314 O O . ARG A 1 281 ? 8.290 -4.707 5.978 1.00 98.19 281 ARG A O 1
ATOM 2321 N N . ALA A 1 282 ? 8.697 -6.512 4.710 1.00 98.12 282 ALA A N 1
ATOM 2322 C CA . ALA A 1 282 ? 9.914 -5.990 4.097 1.00 98.12 282 ALA A CA 1
ATOM 2323 C C . ALA A 1 282 ? 9.666 -4.657 3.386 1.00 98.12 282 ALA A C 1
ATOM 2325 O O . ALA A 1 282 ? 10.506 -3.765 3.453 1.00 98.12 282 ALA A O 1
ATOM 2326 N N . HIS A 1 283 ? 8.499 -4.483 2.762 1.00 98.44 283 HIS A N 1
ATOM 2327 C CA . HIS A 1 283 ? 8.097 -3.203 2.191 1.00 98.44 283 HIS A CA 1
ATOM 2328 C C . HIS A 1 283 ? 7.994 -2.084 3.228 1.00 98.44 283 HIS A C 1
ATOM 2330 O O . HIS A 1 283 ? 8.502 -0.988 2.997 1.00 98.44 283 HIS A O 1
ATOM 2336 N N . SER A 1 284 ? 7.336 -2.338 4.361 1.00 97.88 284 SER A N 1
ATOM 2337 C CA . SER A 1 284 ? 7.195 -1.327 5.413 1.00 97.88 284 SER A CA 1
ATOM 2338 C C . SER A 1 284 ? 8.545 -0.948 6.001 1.00 97.88 284 SER A C 1
ATOM 2340 O O . SER A 1 284 ? 8.854 0.236 6.093 1.00 97.88 284 SER A O 1
ATOM 2342 N N . VAL A 1 285 ? 9.376 -1.948 6.310 1.00 97.81 285 VAL A N 1
ATOM 2343 C CA . VAL A 1 285 ? 10.743 -1.741 6.800 1.00 97.81 285 VAL A CA 1
ATOM 2344 C C . VAL A 1 285 ? 11.556 -0.953 5.776 1.00 97.81 285 VAL A C 1
ATOM 2346 O O . VAL A 1 285 ? 12.192 0.030 6.136 1.00 97.81 285 VAL A O 1
ATOM 2349 N N . PHE A 1 286 ? 11.494 -1.311 4.491 1.00 97.12 286 PHE A N 1
ATOM 2350 C CA . PHE A 1 286 ? 12.207 -0.611 3.420 1.00 97.12 286 PHE A CA 1
ATOM 2351 C C . PHE A 1 286 ? 11.834 0.872 3.313 1.00 97.12 286 PHE A C 1
ATOM 2353 O O . PHE A 1 286 ? 12.726 1.706 3.164 1.00 97.12 286 PHE A O 1
ATOM 2360 N N . LEU A 1 287 ? 10.542 1.212 3.380 1.00 96.75 287 LEU A N 1
ATOM 2361 C CA . LEU A 1 287 ? 10.107 2.611 3.357 1.00 96.75 287 LEU A CA 1
ATOM 2362 C C . LEU A 1 287 ? 10.502 3.350 4.638 1.00 96.75 287 LEU A C 1
ATOM 2364 O O . LEU A 1 287 ? 10.963 4.481 4.563 1.00 96.75 287 LEU A O 1
ATOM 2368 N N . ASN A 1 288 ? 10.338 2.720 5.798 1.00 94.12 288 ASN A N 1
ATOM 2369 C CA . ASN A 1 288 ? 10.565 3.355 7.093 1.00 94.12 288 ASN A CA 1
ATOM 2370 C C . ASN A 1 288 ? 12.061 3.603 7.382 1.00 94.12 288 ASN A C 1
ATOM 2372 O O . ASN A 1 288 ? 12.417 4.642 7.924 1.00 94.12 288 ASN A O 1
ATOM 2376 N N . THR A 1 289 ? 12.942 2.687 6.970 1.00 94.31 289 THR A N 1
ATOM 2377 C CA . THR A 1 289 ? 14.384 2.726 7.303 1.00 94.31 289 THR A CA 1
ATOM 2378 C C . THR A 1 289 ? 15.256 3.469 6.294 1.00 94.31 289 THR A C 1
ATOM 2380 O O . THR A 1 289 ? 16.380 3.854 6.609 1.00 94.31 289 THR A O 1
ATOM 2383 N N . ASN A 1 290 ? 14.788 3.667 5.062 1.00 95.38 290 ASN A N 1
ATOM 2384 C CA . ASN A 1 290 ? 15.582 4.326 4.033 1.00 95.38 290 ASN A CA 1
ATOM 2385 C C . ASN A 1 290 ? 15.259 5.822 3.985 1.00 95.38 290 ASN A C 1
ATOM 2387 O O . ASN A 1 290 ? 14.189 6.215 3.521 1.00 95.38 290 ASN A O 1
ATOM 2391 N N . ASN A 1 291 ? 16.237 6.652 4.365 1.00 95.62 291 ASN A N 1
ATOM 2392 C CA . ASN A 1 291 ? 16.122 8.115 4.441 1.00 95.62 291 ASN A CA 1
ATOM 2393 C C . ASN A 1 291 ? 15.568 8.781 3.174 1.00 95.62 291 ASN A C 1
ATOM 2395 O O . ASN A 1 291 ? 14.956 9.839 3.262 1.00 95.62 291 ASN A O 1
ATOM 2399 N N . ARG A 1 292 ? 15.714 8.161 1.996 1.00 96.25 292 ARG A N 1
ATOM 2400 C CA . ARG A 1 292 ? 15.071 8.631 0.757 1.00 96.25 292 ARG A CA 1
ATOM 2401 C C . ARG A 1 292 ? 13.558 8.820 0.911 1.00 96.25 292 ARG A C 1
ATOM 2403 O O . ARG A 1 292 ? 12.996 9.721 0.294 1.00 96.25 292 ARG A O 1
ATOM 2410 N N . TYR A 1 293 ? 12.904 7.953 1.679 1.00 96.81 293 TYR A N 1
ATOM 2411 C CA . TYR A 1 293 ? 11.455 7.921 1.854 1.00 96.81 293 TYR A CA 1
ATOM 2412 C C . TYR A 1 293 ? 10.976 8.673 3.098 1.00 96.81 293 TYR A C 1
ATOM 2414 O O . TYR A 1 293 ? 9.766 8.777 3.288 1.00 96.81 293 TYR A O 1
ATOM 2422 N N . SER A 1 294 ? 11.872 9.266 3.899 1.00 95.44 294 SER A N 1
ATOM 2423 C CA . SER A 1 294 ? 11.474 10.085 5.053 1.00 95.44 294 SER A CA 1
ATOM 2424 C C . SER A 1 294 ? 10.458 11.191 4.705 1.00 95.44 294 SER A C 1
ATOM 2426 O O . SER A 1 294 ? 9.522 11.376 5.487 1.00 95.44 294 SER A O 1
ATOM 2428 N N . PRO A 1 295 ? 10.486 11.839 3.510 1.00 95.69 295 PRO A N 1
ATOM 2429 C CA . PRO A 1 295 ? 9.474 12.831 3.140 1.00 95.69 295 PRO A CA 1
ATOM 2430 C C . PRO A 1 295 ? 8.062 12.266 2.925 1.00 95.69 295 PRO A C 1
ATOM 2432 O O . PRO A 1 295 ? 7.145 13.037 2.656 1.00 95.69 295 PRO A O 1
ATOM 2435 N N . LEU A 1 296 ? 7.856 10.946 2.970 1.00 95.19 296 LEU A N 1
ATOM 2436 C CA . LEU A 1 296 ? 6.513 10.359 2.929 1.00 95.19 296 LEU A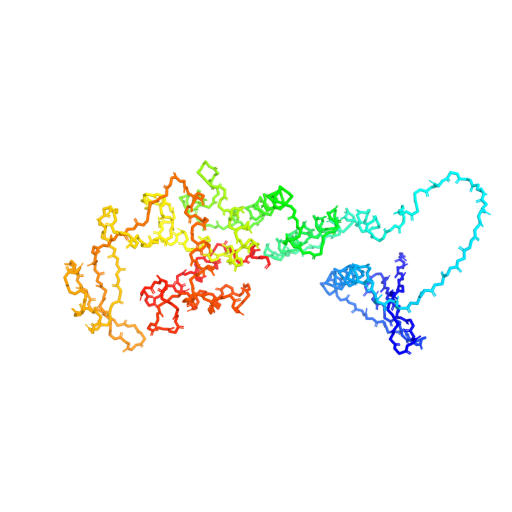 CA 1
ATOM 2437 C C . LEU A 1 296 ? 5.800 10.516 4.271 1.00 95.19 296 LEU A C 1
ATOM 2439 O O . LEU A 1 296 ? 4.621 10.865 4.304 1.00 95.19 296 LEU A O 1
ATOM 2443 N N . PHE A 1 297 ? 6.535 10.339 5.367 1.00 92.50 297 PHE A N 1
ATOM 2444 C CA . PHE A 1 297 ? 5.980 10.250 6.716 1.00 92.50 297 PHE A CA 1
ATOM 2445 C C . PHE A 1 297 ? 5.586 11.608 7.314 1.00 92.50 297 PHE A C 1
ATOM 2447 O O . PHE A 1 297 ? 4.852 11.649 8.295 1.00 92.50 297 PHE A O 1
ATOM 2454 N N . VAL A 1 298 ? 5.972 12.724 6.682 1.00 87.69 298 VAL A N 1
ATOM 2455 C CA . VAL A 1 298 ? 5.515 14.075 7.072 1.00 87.69 298 VAL A CA 1
ATOM 2456 C C . VAL A 1 298 ? 4.048 14.335 6.711 1.00 87.69 298 VAL A C 1
ATOM 2458 O O . VAL A 1 298 ? 3.420 15.222 7.275 1.00 87.69 298 VAL A O 1
ATOM 2461 N N . ASN A 1 299 ? 3.480 13.564 5.777 1.00 74.94 299 ASN A N 1
ATOM 2462 C CA . ASN A 1 299 ? 2.117 13.777 5.278 1.00 74.94 299 ASN A CA 1
ATOM 2463 C C . ASN A 1 299 ? 1.041 13.059 6.111 1.00 74.94 299 ASN A C 1
ATOM 2465 O O . ASN A 1 299 ? -0.134 13.044 5.726 1.00 74.94 299 ASN A O 1
ATOM 2469 N N . GLY A 1 300 ? 1.433 12.418 7.218 1.00 80.31 300 GLY A N 1
ATOM 2470 C CA . GLY A 1 300 ? 0.539 11.631 8.061 1.00 80.31 300 GLY A CA 1
ATOM 2471 C C . GLY A 1 300 ? -0.245 10.600 7.245 1.00 80.31 300 GLY A C 1
ATOM 2472 O O . GLY A 1 300 ? 0.335 9.803 6.513 1.00 80.31 300 GLY A O 1
ATOM 2473 N N . ARG A 1 301 ? -1.578 10.648 7.344 1.00 80.44 301 ARG A N 1
ATOM 2474 C CA . ARG A 1 301 ? -2.511 9.698 6.704 1.00 80.44 301 ARG A CA 1
ATOM 2475 C C . ARG A 1 301 ? -3.065 10.177 5.358 1.00 80.44 301 ARG A C 1
ATOM 2477 O O . ARG A 1 301 ? -3.942 9.539 4.785 1.00 80.44 301 ARG A O 1
ATOM 2484 N N . ASN A 1 302 ? -2.595 11.308 4.828 1.00 92.06 302 ASN A N 1
ATOM 2485 C CA . ASN A 1 302 ? -3.097 11.826 3.557 1.00 92.06 302 ASN A CA 1
ATOM 2486 C C . ASN A 1 302 ? -2.581 10.971 2.387 1.00 92.06 302 ASN A C 1
ATOM 2488 O O . ASN A 1 302 ? -1.522 11.246 1.815 1.00 92.06 302 ASN A O 1
ATOM 2492 N N . TYR A 1 303 ? -3.351 9.949 2.002 1.00 95.75 303 TYR A N 1
ATOM 2493 C CA . TYR A 1 303 ? -2.964 9.024 0.937 1.00 95.75 303 TYR A CA 1
ATOM 2494 C C . TYR A 1 303 ? -2.709 9.734 -0.403 1.00 95.75 303 TYR A C 1
ATOM 2496 O O . TYR A 1 303 ? -1.909 9.263 -1.207 1.00 95.75 303 TYR A O 1
ATOM 2504 N N . LYS A 1 304 ? -3.368 10.873 -0.676 1.00 96.62 304 LYS A N 1
ATOM 2505 C CA . LYS A 1 304 ? -3.152 11.627 -1.922 1.00 96.62 304 LYS A CA 1
ATOM 2506 C C . LYS A 1 304 ? -1.747 12.220 -1.938 1.00 96.62 304 LYS A C 1
ATOM 2508 O O . LYS A 1 304 ? -1.028 12.024 -2.913 1.00 96.62 304 LYS A O 1
ATOM 2513 N N . ALA A 1 305 ? -1.345 12.855 -0.836 1.00 96.00 305 ALA A N 1
ATOM 2514 C CA . ALA A 1 305 ? 0.004 13.387 -0.669 1.00 96.00 305 ALA A CA 1
ATOM 2515 C C . ALA A 1 305 ? 1.061 12.269 -0.707 1.00 96.00 305 ALA A C 1
ATOM 2517 O O . ALA A 1 305 ? 2.069 12.401 -1.399 1.00 96.00 305 ALA A O 1
ATOM 2518 N N . TRP A 1 306 ? 0.795 11.127 -0.061 1.00 96.88 306 TRP A N 1
ATOM 2519 C CA . TRP A 1 306 ? 1.642 9.933 -0.164 1.00 96.88 306 TRP A CA 1
ATOM 2520 C C . TRP A 1 306 ? 1.800 9.446 -1.606 1.00 96.88 306 TRP A C 1
ATOM 2522 O O . TRP A 1 306 ? 2.922 9.241 -2.068 1.00 96.88 306 TRP A O 1
ATOM 2532 N N . ALA A 1 307 ? 0.694 9.279 -2.333 1.00 97.25 307 ALA A N 1
ATOM 2533 C CA . ALA A 1 307 ? 0.701 8.799 -3.709 1.00 97.25 307 ALA A CA 1
ATOM 2534 C C . ALA A 1 307 ? 1.441 9.760 -4.653 1.00 97.25 307 ALA A C 1
ATOM 2536 O O . ALA A 1 307 ? 2.183 9.309 -5.527 1.00 97.25 307 ALA A O 1
ATOM 2537 N N . ASP A 1 308 ? 1.281 11.071 -4.461 1.00 94.69 308 ASP A N 1
ATOM 2538 C CA . ASP A 1 308 ? 1.999 12.084 -5.237 1.00 94.69 308 ASP A CA 1
ATOM 2539 C C . ASP A 1 308 ? 3.498 12.098 -4.909 1.00 94.69 308 ASP A C 1
ATOM 2541 O O . ASP A 1 308 ? 4.328 12.242 -5.809 1.00 94.69 308 ASP A O 1
ATOM 2545 N N . LYS A 1 309 ? 3.868 11.860 -3.645 1.00 97.12 309 LYS A N 1
ATOM 2546 C CA . LYS A 1 309 ? 5.263 11.916 -3.203 1.00 97.12 309 LYS A CA 1
ATOM 2547 C C . LYS A 1 309 ? 6.047 10.626 -3.442 1.00 97.12 309 LYS A C 1
ATOM 2549 O O . LYS A 1 309 ? 7.239 10.708 -3.712 1.00 97.12 309 LYS A O 1
ATOM 2554 N N . ILE A 1 310 ? 5.439 9.440 -3.395 1.00 97.00 310 ILE A N 1
ATOM 2555 C CA . ILE A 1 310 ? 6.166 8.156 -3.491 1.00 97.00 310 ILE A CA 1
ATOM 2556 C C . ILE A 1 310 ? 6.755 7.882 -4.884 1.00 97.00 310 ILE A C 1
ATOM 2558 O O . ILE A 1 310 ? 7.769 7.197 -5.010 1.00 97.00 310 ILE A O 1
ATOM 2562 N N . GLY A 1 311 ? 6.144 8.440 -5.933 1.00 95.38 311 GLY A N 1
ATOM 2563 C CA . GLY A 1 311 ? 6.475 8.171 -7.333 1.00 95.38 311 GLY A CA 1
ATOM 2564 C C . GLY A 1 311 ? 7.792 8.779 -7.834 1.00 95.38 311 GLY A C 1
ATOM 2565 O O . GLY A 1 311 ? 8.780 8.912 -7.119 1.00 95.38 311 GLY A O 1
ATOM 2566 N N . SER A 1 312 ? 7.818 9.123 -9.119 1.00 95.12 312 SER A N 1
ATOM 2567 C CA . SER A 1 312 ? 9.039 9.489 -9.845 1.00 95.12 312 SER A CA 1
ATOM 2568 C C . SER A 1 312 ? 9.662 10.806 -9.380 1.00 95.12 312 SER A C 1
ATOM 2570 O O . SER A 1 312 ? 8.988 11.833 -9.292 1.00 95.12 312 SER A O 1
ATOM 2572 N N . THR A 1 313 ? 10.986 10.810 -9.197 1.00 95.62 313 THR A N 1
ATOM 2573 C CA . THR A 1 313 ? 11.771 12.025 -8.896 1.00 95.62 313 THR A CA 1
ATOM 2574 C C . THR A 1 313 ? 11.645 13.091 -9.981 1.00 95.62 313 THR A C 1
ATOM 2576 O O . THR A 1 313 ? 11.751 14.282 -9.710 1.00 95.62 313 THR A O 1
ATOM 2579 N N . LYS A 1 314 ? 11.324 12.683 -11.214 1.00 94.44 314 LYS A N 1
ATOM 2580 C CA . LYS A 1 314 ? 11.094 13.577 -12.358 1.00 94.44 314 LYS A CA 1
ATOM 2581 C C . LYS A 1 314 ? 9.847 14.453 -12.200 1.00 94.44 314 LYS A C 1
ATOM 2583 O O . LYS A 1 314 ? 9.683 15.413 -12.954 1.00 94.44 314 LYS A O 1
ATOM 2588 N N . TYR A 1 315 ? 8.973 14.103 -11.258 1.00 93.50 315 TYR A N 1
ATOM 2589 C CA . TYR A 1 315 ? 7.689 14.750 -10.995 1.00 93.50 315 TYR A CA 1
ATOM 2590 C C . TYR A 1 315 ? 7.526 15.082 -9.500 1.00 93.50 315 TYR A C 1
ATOM 2592 O O . TYR A 1 315 ? 6.419 15.063 -8.980 1.00 93.50 315 TYR A O 1
ATOM 2600 N N . GLY A 1 316 ? 8.634 15.374 -8.802 1.00 92.38 316 GLY A N 1
ATOM 2601 C CA . GLY A 1 316 ? 8.622 15.832 -7.402 1.00 92.38 316 GLY A CA 1
ATOM 2602 C C . GLY A 1 316 ? 8.549 14.724 -6.343 1.00 92.38 316 GLY A C 1
ATOM 2603 O O . GLY A 1 316 ? 8.514 15.021 -5.142 1.00 92.38 316 GLY A O 1
ATOM 2604 N N . GLY A 1 317 ? 8.555 13.458 -6.772 1.00 96.06 317 GLY A N 1
ATOM 2605 C CA . GLY A 1 317 ? 8.526 12.296 -5.891 1.00 96.06 317 GLY A CA 1
ATOM 2606 C C . GLY A 1 317 ? 9.892 11.892 -5.324 1.00 96.06 317 GLY A C 1
ATOM 2607 O O . GLY A 1 317 ? 10.915 12.514 -5.601 1.00 96.06 317 GLY A O 1
ATOM 2608 N N . VAL A 1 318 ? 9.909 10.817 -4.536 1.00 96.62 318 VAL A N 1
ATOM 2609 C CA . VAL A 1 318 ? 11.107 10.279 -3.861 1.00 96.62 318 VAL A CA 1
ATOM 2610 C C . VAL A 1 318 ? 11.726 9.073 -4.572 1.00 96.62 318 VAL A C 1
ATOM 2612 O O . VAL A 1 318 ? 12.770 8.578 -4.164 1.00 96.62 318 VAL A O 1
ATOM 2615 N N . GLY A 1 319 ? 11.145 8.620 -5.682 1.00 95.88 319 GLY A N 1
ATOM 2616 C CA . GLY A 1 319 ? 11.774 7.662 -6.58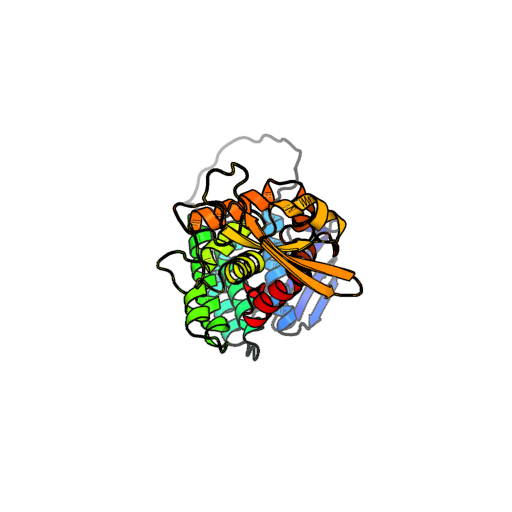8 1.00 95.88 319 GLY A CA 1
ATOM 2617 C C . GLY A 1 319 ? 11.576 6.197 -6.222 1.00 95.88 319 GLY A C 1
ATOM 2618 O O . GLY A 1 319 ? 12.508 5.412 -6.407 1.00 95.88 319 GLY A O 1
ATOM 2619 N N . TYR A 1 320 ? 10.387 5.824 -5.738 1.00 96.69 320 TYR A N 1
ATOM 2620 C CA . TYR A 1 320 ? 9.996 4.413 -5.635 1.00 96.69 320 TYR A CA 1
ATOM 2621 C C . TYR A 1 320 ? 9.796 3.789 -7.023 1.00 96.69 320 TYR A C 1
ATOM 2623 O O . TYR A 1 320 ? 10.287 2.701 -7.308 1.00 96.69 320 TYR A O 1
ATOM 2631 N N . ALA A 1 321 ? 9.126 4.525 -7.913 1.00 95.69 321 ALA A N 1
ATOM 2632 C CA . ALA A 1 321 ? 8.872 4.139 -9.296 1.00 95.69 321 ALA A CA 1
ATOM 2633 C C . ALA A 1 321 ? 9.343 5.238 -10.249 1.00 95.69 321 ALA A C 1
ATOM 2635 O O . ALA A 1 321 ? 9.266 6.422 -9.930 1.00 95.69 321 ALA A O 1
ATOM 2636 N N . THR A 1 322 ? 9.783 4.875 -11.454 1.00 95.81 322 THR A N 1
ATOM 2637 C CA . THR A 1 322 ? 10.161 5.868 -12.477 1.00 95.81 322 THR A CA 1
ATOM 2638 C C . THR A 1 322 ? 8.982 6.333 -13.327 1.00 95.81 322 THR A C 1
ATOM 2640 O O . THR A 1 322 ? 9.071 7.395 -13.950 1.00 95.81 322 THR A O 1
ATOM 2643 N N . SER A 1 323 ? 7.879 5.573 -13.324 1.00 95.62 323 SER A N 1
ATOM 2644 C CA . SER A 1 323 ? 6.667 5.866 -14.093 1.00 95.62 323 SER A CA 1
ATOM 2645 C C . SER A 1 323 ? 6.126 7.266 -13.799 1.00 95.62 323 SER A C 1
ATOM 2647 O O . SER A 1 323 ? 5.927 7.612 -12.631 1.00 95.62 323 SER A O 1
ATOM 2649 N N . PRO A 1 324 ? 5.825 8.067 -14.839 1.00 95.00 324 PRO A N 1
ATOM 2650 C CA . PRO A 1 324 ? 5.327 9.425 -14.655 1.00 95.00 324 PRO A CA 1
ATOM 2651 C C . PRO A 1 324 ? 3.875 9.469 -14.152 1.00 95.00 324 PRO A C 1
ATOM 2653 O O . PRO A 1 324 ? 3.398 10.513 -13.728 1.00 95.00 324 PRO A O 1
ATOM 2656 N N . ILE A 1 325 ? 3.160 8.339 -14.193 1.00 95.62 325 ILE A N 1
ATOM 2657 C CA . ILE A 1 325 ? 1.754 8.233 -13.773 1.00 95.62 325 ILE A CA 1
ATOM 2658 C C . ILE A 1 325 ? 1.571 7.374 -12.518 1.00 95.62 325 ILE A C 1
ATOM 2660 O O . ILE A 1 325 ? 0.440 7.047 -12.173 1.00 95.62 325 ILE A O 1
ATOM 2664 N N . TYR A 1 326 ? 2.654 6.998 -11.827 1.00 97.50 326 TYR A N 1
ATOM 2665 C CA . TYR A 1 326 ? 2.591 6.073 -10.688 1.00 97.50 326 TYR A CA 1
ATOM 2666 C C . TYR A 1 326 ? 1.617 6.540 -9.598 1.00 97.50 326 TYR A C 1
ATOM 2668 O O . TYR A 1 326 ? 0.659 5.839 -9.283 1.00 97.50 326 TYR A O 1
ATOM 2676 N N . GLY A 1 327 ? 1.787 7.770 -9.102 1.00 96.94 327 GLY A N 1
ATOM 2677 C CA . GLY A 1 327 ? 0.900 8.339 -8.085 1.00 96.94 327 GLY A CA 1
ATOM 2678 C C . GLY A 1 327 ? -0.554 8.460 -8.545 1.00 96.94 327 GLY A C 1
ATOM 2679 O O . GLY A 1 327 ? -1.479 8.213 -7.775 1.00 96.94 327 GLY A O 1
ATOM 2680 N N . GLN A 1 328 ? -0.780 8.757 -9.830 1.00 97.25 328 GLN A N 1
ATOM 2681 C CA . GLN A 1 328 ? -2.130 8.814 -10.401 1.00 97.25 328 GLN A CA 1
ATOM 2682 C C . GLN A 1 328 ? -2.801 7.437 -10.398 1.00 97.25 328 GLN A C 1
ATOM 2684 O O . GLN A 1 328 ? -3.987 7.341 -10.092 1.00 97.25 328 GLN A O 1
ATOM 2689 N N . LEU A 1 329 ? -2.051 6.375 -10.710 1.00 98.25 329 LEU A N 1
ATOM 2690 C CA . LEU A 1 329 ? -2.551 5.003 -10.651 1.00 98.25 329 LEU A CA 1
ATOM 2691 C C . LEU A 1 329 ? -2.895 4.603 -9.214 1.00 98.25 329 LEU A C 1
ATOM 2693 O O . LEU A 1 329 ? -3.990 4.093 -8.991 1.00 98.25 329 LEU A O 1
ATOM 2697 N N . LEU A 1 330 ? -2.032 4.908 -8.238 1.00 98.56 330 LEU A N 1
ATOM 2698 C CA . LEU A 1 330 ? -2.321 4.638 -6.825 1.00 98.56 330 LEU A CA 1
ATOM 2699 C C . LEU A 1 330 ? -3.596 5.347 -6.362 1.00 98.56 330 LEU A C 1
ATOM 2701 O O . LEU A 1 330 ? -4.495 4.698 -5.832 1.00 98.56 330 LEU A O 1
ATOM 2705 N N . LYS A 1 331 ? -3.733 6.653 -6.637 1.00 98.56 331 LYS A N 1
ATOM 2706 C CA . LYS A 1 331 ? -4.947 7.412 -6.294 1.00 98.56 331 LYS A CA 1
ATOM 2707 C C . LYS A 1 331 ? -6.199 6.800 -6.922 1.00 98.56 331 LYS A C 1
ATOM 2709 O O . LYS A 1 331 ? -7.197 6.646 -6.225 1.00 98.56 331 LYS A O 1
ATOM 2714 N N . LYS A 1 332 ? -6.135 6.399 -8.199 1.00 98.38 332 LYS A N 1
ATOM 2715 C CA . LYS A 1 332 ? -7.252 5.740 -8.895 1.00 98.38 332 LYS A CA 1
ATOM 2716 C C . LYS A 1 332 ? -7.635 4.412 -8.248 1.00 98.38 332 LYS A C 1
ATOM 2718 O O . LYS A 1 332 ? -8.822 4.157 -8.089 1.00 98.38 332 LYS A O 1
ATOM 2723 N N . ILE A 1 333 ? -6.662 3.581 -7.870 1.00 98.62 333 ILE A N 1
ATOM 2724 C CA . ILE A 1 333 ? -6.916 2.298 -7.196 1.00 98.62 333 ILE A CA 1
ATOM 2725 C C . ILE A 1 333 ? -7.566 2.536 -5.831 1.00 98.62 333 ILE A C 1
ATOM 2727 O O . ILE A 1 333 ? -8.606 1.947 -5.545 1.00 98.62 333 ILE A O 1
ATOM 2731 N N . ILE A 1 334 ? -7.000 3.437 -5.024 1.00 98.56 334 ILE A N 1
ATOM 2732 C CA . ILE A 1 334 ? -7.518 3.767 -3.690 1.00 98.56 334 ILE A CA 1
ATOM 2733 C C . ILE A 1 334 ? -8.954 4.282 -3.777 1.00 98.56 334 ILE A C 1
ATOM 2735 O O . ILE A 1 334 ? -9.819 3.789 -3.063 1.00 98.56 334 ILE A O 1
ATOM 2739 N N . GLN A 1 335 ? -9.224 5.221 -4.687 1.00 97.56 335 GLN A N 1
ATOM 2740 C CA . GLN A 1 335 ? -10.558 5.795 -4.874 1.00 97.56 335 GLN A CA 1
ATOM 2741 C C . GLN A 1 335 ? -11.561 4.767 -5.395 1.00 97.56 335 GLN A C 1
ATOM 2743 O O . GLN A 1 335 ? -12.656 4.665 -4.854 1.00 97.56 335 GLN A O 1
ATOM 2748 N N . ARG A 1 336 ? -11.184 3.986 -6.416 1.00 96.94 336 ARG A N 1
ATOM 2749 C CA . ARG A 1 336 ? -12.061 2.978 -7.030 1.00 96.94 336 ARG A CA 1
ATOM 2750 C C . ARG A 1 336 ? -12.533 1.933 -6.025 1.00 96.94 336 ARG A C 1
ATOM 2752 O O . ARG A 1 336 ? -13.661 1.469 -6.128 1.00 96.94 336 ARG A O 1
ATOM 2759 N N . TYR A 1 337 ? -11.667 1.559 -5.089 1.00 97.56 337 TYR A N 1
ATOM 2760 C CA . TYR A 1 337 ? -11.948 0.516 -4.106 1.00 97.56 337 TYR A CA 1
ATOM 2761 C C . TYR A 1 337 ? -12.196 1.057 -2.698 1.00 97.56 337 TYR A C 1
ATOM 2763 O O . TYR A 1 337 ? -12.289 0.269 -1.767 1.00 97.56 337 TYR A O 1
ATOM 2771 N N . HIS A 1 338 ? -12.305 2.380 -2.537 1.00 97.25 338 HIS A N 1
ATOM 2772 C CA . HIS A 1 338 ? -12.556 3.046 -1.255 1.00 97.25 338 HIS A CA 1
ATOM 2773 C C . HIS A 1 338 ? -11.559 2.654 -0.147 1.00 97.25 338 HIS A C 1
ATOM 2775 O O . HIS A 1 338 ? -11.905 2.643 1.033 1.00 97.25 338 HIS A O 1
ATOM 2781 N N . LEU A 1 339 ? -10.314 2.328 -0.517 1.00 98.44 339 LEU A N 1
ATOM 2782 C CA . LEU A 1 339 ? -9.304 1.818 0.422 1.00 98.44 339 LEU A CA 1
ATOM 2783 C C . LEU A 1 339 ? -8.891 2.871 1.453 1.00 98.44 339 LEU A C 1
ATOM 2785 O O . LEU A 1 339 ? -8.387 2.521 2.511 1.00 98.44 339 LEU A O 1
ATOM 2789 N N . ASP A 1 340 ? -9.117 4.150 1.157 1.00 97.50 340 ASP A N 1
ATOM 2790 C CA . ASP A 1 340 ? -8.836 5.269 2.054 1.00 97.50 340 ASP A CA 1
ATOM 2791 C C . ASP A 1 340 ? -9.658 5.219 3.348 1.00 97.50 340 ASP A C 1
ATOM 2793 O O . ASP A 1 340 ? -9.239 5.750 4.369 1.00 97.50 340 ASP A O 1
ATOM 2797 N N . LEU A 1 341 ? -10.801 4.528 3.338 1.00 96.38 341 LEU A N 1
ATOM 2798 C CA . LEU A 1 341 ? -11.595 4.304 4.544 1.00 96.38 341 LEU A CA 1
ATOM 2799 C C . LEU A 1 341 ? -10.872 3.420 5.575 1.00 96.38 341 LEU A C 1
ATOM 2801 O O . LEU A 1 341 ? -11.150 3.506 6.774 1.00 96.38 341 LEU A O 1
ATOM 2805 N N . LEU A 1 342 ? -9.935 2.578 5.135 1.00 97.62 342 LEU A N 1
ATOM 2806 C CA . LEU A 1 342 ? -9.163 1.710 6.022 1.00 97.62 342 LEU A CA 1
ATOM 2807 C C . LEU A 1 342 ? -8.066 2.464 6.770 1.00 97.62 342 LEU A C 1
ATOM 2809 O O . LEU A 1 342 ? -7.711 2.035 7.864 1.00 97.62 342 LEU A O 1
ATOM 2813 N N . ASP A 1 343 ? -7.607 3.611 6.275 1.00 96.00 343 ASP A N 1
ATOM 2814 C CA . ASP A 1 343 ? -6.560 4.373 6.952 1.00 96.00 343 ASP A CA 1
ATOM 2815 C C . ASP A 1 343 ? -7.033 4.832 8.345 1.00 96.00 343 ASP A C 1
ATOM 2817 O O . ASP A 1 343 ? -8.156 5.321 8.507 1.00 96.00 343 ASP A O 1
ATOM 2821 N N . TYR A 1 344 ? -6.217 4.589 9.374 1.00 83.12 344 TYR A N 1
ATOM 2822 C CA . TYR A 1 344 ? -6.467 5.050 10.742 1.00 83.12 344 TYR A CA 1
ATOM 2823 C C . TYR A 1 344 ? -6.440 6.545 10.901 1.00 83.12 344 TYR A C 1
ATOM 2825 O O . TYR A 1 344 ? -5.675 7.200 10.163 1.00 83.12 344 TYR A O 1
#

InterPro domains:
  IPR002901 Mannosyl-glycoprotein endo-beta-N-acetylglucosamidase-like domain [PF01832] (183-339)
  IPR002901 Mannosyl-glycoprotein endo-beta-N-acetylglucosamidase-like domain [SM00047] (161-343)
  IPR051056 Glycosyl Hydrolase Family 73 [PTHR33308] (255-341)

Solvent-accessible surface area (backbone atoms only — not comparable to full-atom values): 19607 Å² total; per-residue (Å²): 132,79,71,49,75,48,69,52,97,54,59,61,95,85,31,60,33,32,40,33,39,42,91,52,34,37,38,44,30,48,82,91,42,73,49,75,43,81,41,53,76,69,54,44,53,53,48,55,51,50,48,55,52,51,54,53,56,63,70,78,53,79,73,88,75,88,75,91,80,89,86,83,86,90,81,90,86,78,87,76,70,70,88,61,75,79,32,69,65,48,54,52,61,71,46,44,63,57,51,54,52,51,54,70,69,51,84,59,91,42,55,67,58,46,48,53,52,52,47,51,50,54,52,50,52,52,28,60,78,66,76,32,97,50,77,80,68,47,53,73,66,62,46,48,54,50,30,47,53,48,40,52,50,42,40,70,57,48,49,70,74,51,95,66,56,71,61,52,51,44,52,57,69,41,58,89,78,45,53,49,56,35,50,25,46,52,43,21,65,77,50,61,44,48,21,24,53,52,53,26,45,32,31,60,60,6,63,38,63,76,52,62,55,52,38,32,39,68,70,50,66,30,86,84,58,79,49,74,69,42,83,45,81,44,48,25,45,70,72,53,40,66,78,42,48,93,42,50,77,45,74,43,84,46,76,57,94,91,40,72,33,33,47,24,35,29,58,45,33,45,42,72,34,96,37,52,58,53,29,58,50,51,50,43,50,52,47,65,70,35,73,70,40,54,79,45,61,78,47,64,71,43,59,63,60,35,26,49,34,44,14,15,55,93,70,75,18,56,49,77,39,50,44,93,54,44,23,60,52,37,48,51,47,22,62,77,62,52,31,62,75,65,42,122

Foldseek 3Di:
DDKAKDWAPDDDVNWIWMWIDDDQWTWTDTPNDIDTDRHDPVVVVVVVVVVLLSNLVRVPDDDPDDDDDDDDDDDDDDDDDPPCCPPVLVVCLVCLVVVVVVLVVPPDVDLLVNLLVVLVSLVVNLCSVVVHSDLLPDDPVSLLVSQVVSLVSCCVRAQVVADDDPLLSCLQPPPPFHNLSSLLLSLCSVQVDFSLLLSLQLCVQCVSVVRQDLLQSRQAFDPVQPAFWDKDKAKADPVRCVVCVVFFPDWDWDDDPNDIIITTTGTGGGDHDPGNSVNSVVVSCVLRVDPLNVVLNVVRLPLLSNLQACEDVVRNHSHSGRDPCRSVSSVCSCVSRVSSSSGD